Protein AF-A0A919CW34-F1 (afdb_monomer)

Nearest PDB structures (foldseek):
  1th8-assembly1_B  TM=8.461E-01  e=1.831E-05  Geobacillus stearothermophilus
  1til-assembly1_B  TM=8.454E-01  e=3.389E-05  Geobacillus stearothermophilus
  4hyl-assembly1_A  TM=8.547E-01  e=2.285E-04  Haliangium ochraceum DSM 14365
  6m36-assembly1_H  TM=8.626E-01  e=9.417E-04  Bacillus subtilis subsp. subtilis str. 168
  1vc1-assembly1_B  TM=7.731E-01  e=3.977E-04  Thermotoga maritima

Secondary structure (DSSP, 8-state):
---TTHHHHHTTTEEEEEEEEEESTTT-HHHHHHHHHHH-SPSS--EEEEEEEEEEEE-GGGHHHHHHHHHHHHHTT-EEEEE---HHHHHHHHHTT-TTTS-EESSHHHHHHT--GGGGSPPHHHHHHHHHHTT-----------------SSGGG-PPPPPPPP-EEEPPP-SSPPS--EEE--SSSBHHHHHHHHHHHS-GGG----EEEEESTT-B---SEEEETTEEEEEEEESS--SSPEEEEEETTTEEEEEEEPPTT--HHHHHHHHHHTT--GGG-----

Organism: NCBI:txid1306179

Mean predicted aligned error: 16.98 Å

Structure (mmCIF, N/CA/C/O backbone):
data_AF-A0A919CW34-F1
#
_entry.id   AF-A0A919CW34-F1
#
loop_
_atom_site.group_PDB
_atom_site.id
_atom_site.type_symbol
_atom_site.label_atom_id
_atom_site.label_alt_id
_atom_site.label_comp_id
_atom_site.label_asym_id
_atom_site.label_entity_id
_atom_site.label_seq_id
_atom_site.pdbx_PDB_ins_code
_atom_site.Cartn_x
_atom_site.Cartn_y
_atom_site.Cartn_z
_atom_site.occupancy
_atom_site.B_iso_or_equiv
_atom_site.auth_seq_id
_atom_site.auth_comp_id
_atom_site.auth_asym_id
_atom_site.auth_atom_id
_atom_site.pdbx_PDB_model_num
ATOM 1 N N . MET A 1 1 ? 0.422 35.009 23.411 1.00 34.62 1 MET A N 1
ATOM 2 C CA . MET A 1 1 ? 1.245 33.900 22.890 1.00 34.62 1 MET A CA 1
ATOM 3 C C . MET A 1 1 ? 0.772 32.636 23.585 1.00 34.62 1 MET A C 1
ATOM 5 O O . MET A 1 1 ? 1.063 32.513 24.769 1.00 34.62 1 MET A O 1
ATOM 9 N N . PRO A 1 2 ? -0.032 31.773 22.940 1.00 34.00 2 PRO A N 1
ATOM 10 C CA . PRO A 1 2 ? -0.363 30.484 23.526 1.00 34.00 2 PRO A CA 1
ATOM 11 C C . PRO A 1 2 ? 0.894 29.610 23.500 1.00 34.00 2 PRO A C 1
ATOM 13 O O . PRO A 1 2 ? 1.637 29.587 22.518 1.00 34.00 2 PRO A O 1
ATOM 16 N N . THR A 1 3 ? 1.182 28.989 24.634 1.00 33.53 3 THR A N 1
ATOM 17 C CA . THR A 1 3 ? 2.342 28.137 24.881 1.00 33.53 3 THR A CA 1
ATOM 18 C C . THR A 1 3 ? 2.131 26.751 24.269 1.00 33.53 3 THR A C 1
ATOM 20 O O . THR A 1 3 ? 1.007 26.278 24.137 1.00 33.53 3 THR A O 1
ATOM 23 N N . LEU A 1 4 ? 3.232 26.084 23.917 1.00 43.34 4 LEU A N 1
ATOM 24 C CA . LEU A 1 4 ? 3.329 24.781 23.236 1.00 43.34 4 LEU A CA 1
ATOM 25 C C . LEU A 1 4 ? 2.691 23.575 23.985 1.00 43.34 4 LEU A C 1
ATOM 27 O O . LEU A 1 4 ? 2.968 22.433 23.634 1.00 43.34 4 LEU A O 1
ATOM 31 N N . ASN A 1 5 ? 1.874 23.813 25.018 1.00 35.78 5 ASN A N 1
ATOM 32 C CA . ASN A 1 5 ? 1.277 22.802 25.901 1.00 35.78 5 ASN A CA 1
ATOM 33 C C . ASN A 1 5 ? -0.221 22.534 25.640 1.00 35.78 5 ASN A C 1
ATOM 35 O O . ASN A 1 5 ? -0.772 21.623 26.253 1.00 35.78 5 ASN A O 1
ATOM 39 N N . ASP A 1 6 ? -0.878 23.284 24.748 1.00 41.53 6 ASP A N 1
ATOM 40 C CA . ASP A 1 6 ? -2.329 23.157 24.501 1.00 41.53 6 ASP A CA 1
ATOM 41 C C . ASP A 1 6 ? -2.718 21.872 23.743 1.00 41.53 6 ASP A C 1
ATOM 43 O O . ASP A 1 6 ? -3.832 21.368 23.878 1.00 41.53 6 ASP A O 1
ATOM 47 N N . THR A 1 7 ? -1.798 21.282 22.972 1.00 38.12 7 THR A N 1
ATOM 48 C CA . THR A 1 7 ? -2.063 20.039 22.233 1.00 38.12 7 THR A CA 1
ATOM 49 C C . THR A 1 7 ? -2.212 18.835 23.161 1.00 38.12 7 THR A C 1
ATOM 51 O O . THR A 1 7 ? -3.050 17.985 22.894 1.00 38.12 7 THR A O 1
ATOM 54 N N . SER A 1 8 ? -1.464 18.756 24.268 1.00 36.88 8 SER A N 1
ATOM 55 C CA . SER A 1 8 ? -1.513 17.591 25.171 1.00 36.88 8 SER A CA 1
ATOM 56 C C . SER A 1 8 ? -2.840 17.461 25.928 1.00 36.88 8 SER A C 1
ATOM 58 O O . SER A 1 8 ? -3.287 16.341 26.150 1.00 36.88 8 SER A O 1
ATOM 60 N N . ALA A 1 9 ? -3.494 18.577 26.272 1.00 38.44 9 ALA A N 1
ATOM 61 C CA . ALA A 1 9 ? -4.782 18.568 26.975 1.00 38.44 9 ALA A CA 1
ATOM 62 C C . ALA A 1 9 ? -5.959 18.158 26.065 1.00 38.44 9 ALA A C 1
ATOM 64 O O . ALA A 1 9 ? -6.907 17.524 26.521 1.00 38.44 9 ALA A O 1
ATOM 65 N N . LEU A 1 10 ? -5.885 18.457 24.760 1.00 40.78 10 LEU A N 1
ATOM 66 C CA . LEU A 1 10 ? -6.908 18.074 23.774 1.00 40.78 10 LEU A CA 1
ATOM 67 C C . LEU A 1 10 ? -6.991 16.554 23.551 1.00 40.78 10 LEU A C 1
ATOM 69 O O . LEU A 1 10 ? -8.032 16.055 23.130 1.00 40.78 10 LEU A O 1
ATOM 73 N N . PHE A 1 11 ? -5.919 15.812 23.850 1.00 50.03 11 PHE A N 1
ATOM 74 C CA . PHE A 1 11 ? -5.859 14.362 23.656 1.00 50.03 11 PHE A CA 1
ATOM 75 C C . PHE A 1 11 ? -6.164 13.540 24.916 1.00 50.03 11 PHE A C 1
ATOM 77 O O . PHE A 1 11 ? -6.118 12.316 24.838 1.00 50.03 11 PHE A O 1
ATOM 84 N N . GLU A 1 12 ? -6.518 14.137 26.061 1.00 50.62 12 GLU A N 1
ATOM 85 C CA . GLU A 1 12 ? -6.815 13.337 27.266 1.00 50.62 12 GLU A CA 1
ATOM 86 C C . GLU A 1 12 ? -8.012 12.383 27.072 1.00 50.62 12 GLU A C 1
ATOM 88 O O . GLU A 1 12 ? -8.015 11.274 27.605 1.00 50.62 12 GLU A O 1
ATOM 93 N N . GLU A 1 13 ? -8.982 12.751 26.224 1.00 65.62 13 GLU A N 1
ATOM 94 C CA . GLU A 1 13 ? -10.099 11.879 25.819 1.00 65.62 13 GLU A CA 1
ATOM 95 C C . GLU A 1 13 ? -9.829 11.082 24.522 1.00 65.62 13 GLU A C 1
ATOM 97 O O . GLU A 1 13 ? -10.638 10.236 24.125 1.00 65.62 13 GLU A O 1
ATOM 102 N N . CYS A 1 14 ? -8.708 11.337 23.835 1.00 78.19 14 CYS A N 1
ATOM 103 C CA . CYS A 1 14 ? -8.415 10.815 22.501 1.00 78.19 14 CYS A CA 1
ATOM 104 C C . CYS A 1 14 ? -7.144 9.975 22.472 1.00 78.19 14 CYS A C 1
ATOM 106 O O . CYS A 1 14 ? -6.027 10.459 22.633 1.00 78.19 14 CYS A O 1
ATOM 108 N N . ARG A 1 15 ? -7.297 8.695 22.148 1.00 86.56 15 ARG A N 1
ATOM 109 C CA . ARG A 1 15 ? -6.168 7.772 22.049 1.00 86.56 15 ARG A CA 1
ATOM 110 C C . ARG A 1 15 ? -5.552 7.878 20.658 1.00 86.56 15 ARG A C 1
ATOM 112 O O . ARG A 1 15 ? -6.275 7.907 19.665 1.00 86.56 15 ARG A O 1
ATOM 119 N N . ILE A 1 16 ? -4.225 7.909 20.580 1.00 86.62 16 ILE A N 1
ATOM 120 C CA . ILE A 1 16 ? -3.498 7.904 19.306 1.00 86.62 16 ILE A CA 1
ATOM 121 C C . ILE A 1 16 ? -2.721 6.594 19.191 1.00 86.62 16 ILE A C 1
ATOM 123 O O . ILE A 1 16 ? -1.907 6.271 20.053 1.00 86.62 16 ILE A O 1
ATOM 127 N N . VAL A 1 17 ? -2.967 5.845 18.119 1.00 91.75 17 VAL A N 1
ATOM 128 C CA . VAL A 1 17 ? -2.229 4.630 17.764 1.00 91.75 17 VAL A CA 1
ATOM 129 C C . VAL A 1 17 ? -1.361 4.950 16.562 1.00 91.75 17 VAL A C 1
ATOM 131 O O . VAL A 1 17 ? -1.884 5.220 15.488 1.00 91.75 17 VAL A O 1
ATOM 134 N N . ARG A 1 18 ? -0.040 4.927 16.746 1.00 89.25 18 ARG A N 1
ATOM 135 C CA . ARG A 1 18 ? 0.928 5.186 15.676 1.00 89.25 18 ARG A CA 1
ATOM 136 C C . ARG A 1 18 ? 1.581 3.898 15.216 1.00 89.25 18 ARG A C 1
ATOM 138 O O . ARG A 1 18 ? 1.885 3.025 16.030 1.00 89.25 18 ARG A O 1
ATOM 145 N N . THR A 1 19 ? 1.837 3.798 13.923 1.00 87.94 19 THR A N 1
ATOM 146 C CA . THR A 1 19 ? 2.604 2.696 13.349 1.00 87.94 19 THR A CA 1
ATOM 147 C C . THR A 1 19 ? 3.412 3.190 12.155 1.00 87.94 19 THR A C 1
ATOM 149 O O . THR A 1 19 ? 3.183 4.287 11.654 1.00 87.94 19 THR A O 1
ATOM 152 N N . TYR A 1 20 ? 4.402 2.409 11.749 1.00 82.62 20 TYR A N 1
ATOM 153 C CA . TYR A 1 20 ? 5.357 2.789 10.717 1.00 82.62 20 TYR A CA 1
ATOM 154 C C . TYR A 1 20 ? 5.788 1.558 9.923 1.00 82.62 20 TYR A C 1
ATOM 156 O O . TYR A 1 20 ? 5.648 0.423 10.386 1.00 82.62 20 TYR A O 1
ATOM 164 N N . GLY A 1 21 ? 6.354 1.786 8.740 1.00 78.19 21 GLY A N 1
ATOM 165 C CA . GLY A 1 21 ? 6.849 0.720 7.875 1.00 78.19 21 GLY A CA 1
ATOM 166 C C . GLY A 1 21 ? 5.731 0.022 7.103 1.00 78.19 21 GLY A C 1
ATOM 167 O O . GLY A 1 21 ? 4.807 0.668 6.617 1.00 78.19 21 GLY A O 1
ATOM 168 N N . GLU A 1 22 ? 5.833 -1.293 6.936 1.00 82.69 22 GLU A N 1
ATOM 169 C CA . GLU A 1 22 ? 4.863 -2.073 6.161 1.00 82.69 22 GLU A CA 1
ATOM 170 C C . GLU A 1 22 ? 3.827 -2.721 7.073 1.00 82.69 22 GLU A C 1
ATOM 172 O O . GLU A 1 22 ? 4.176 -3.251 8.128 1.00 82.69 22 GLU A O 1
ATOM 177 N N . LEU A 1 23 ? 2.569 -2.758 6.634 1.00 85.88 23 LEU A N 1
ATOM 178 C CA . LEU A 1 23 ? 1.485 -3.475 7.296 1.00 85.88 23 LEU A CA 1
ATOM 179 C C . LEU A 1 23 ? 0.941 -4.585 6.389 1.00 85.88 23 LEU A C 1
ATOM 181 O O . LEU A 1 23 ? 0.155 -4.340 5.474 1.00 85.88 23 LEU A O 1
ATOM 185 N N . ASP A 1 24 ? 1.357 -5.816 6.663 1.00 83.81 24 ASP A N 1
ATOM 186 C CA . ASP A 1 24 ? 0.882 -7.027 5.998 1.00 83.81 24 ASP A CA 1
ATOM 187 C C . ASP A 1 24 ? 0.559 -8.133 7.014 1.00 83.81 24 ASP A C 1
ATOM 189 O O . ASP A 1 24 ? 0.608 -7.927 8.229 1.00 83.81 24 ASP A O 1
ATOM 193 N N . THR A 1 25 ? 0.226 -9.332 6.537 1.00 81.88 25 THR A N 1
ATOM 194 C CA . THR A 1 25 ? -0.111 -10.475 7.404 1.00 81.88 25 THR A CA 1
ATOM 195 C C . THR A 1 25 ? 0.981 -10.816 8.434 1.00 81.88 25 THR A C 1
ATOM 197 O O . THR A 1 25 ? 0.670 -11.357 9.493 1.00 81.88 25 THR A O 1
ATOM 200 N N . GLN A 1 26 ? 2.252 -10.510 8.160 1.00 80.44 26 GLN A N 1
ATOM 201 C CA . GLN A 1 26 ? 3.381 -10.783 9.054 1.00 80.44 26 GLN A CA 1
ATOM 202 C C . GLN A 1 26 ? 3.696 -9.606 9.985 1.00 80.44 26 GLN A C 1
ATOM 204 O O . GLN A 1 26 ? 4.170 -9.826 11.100 1.00 80.44 26 GLN A O 1
ATOM 209 N N . SER A 1 27 ? 3.440 -8.369 9.553 1.00 86.50 27 SER A N 1
ATOM 210 C CA . SER A 1 27 ? 3.838 -7.158 10.282 1.00 86.50 27 SER A CA 1
ATOM 211 C C . SER A 1 27 ? 2.691 -6.389 10.941 1.00 86.50 27 SER A C 1
ATOM 213 O O . SER A 1 27 ? 2.957 -5.503 11.747 1.00 86.50 27 SER A O 1
ATOM 215 N N . ALA A 1 28 ? 1.424 -6.726 10.681 1.00 91.62 28 ALA A N 1
ATOM 216 C CA . ALA A 1 28 ? 0.276 -6.004 11.242 1.00 91.62 28 ALA A CA 1
ATOM 217 C C . ALA A 1 28 ? 0.041 -6.262 12.745 1.00 91.62 28 ALA A C 1
ATOM 219 O O . ALA A 1 28 ? -0.659 -5.487 13.399 1.00 91.62 28 ALA A O 1
ATOM 220 N N . ALA A 1 29 ? 0.619 -7.322 13.324 1.00 91.50 29 ALA A N 1
ATOM 221 C CA . ALA A 1 29 ? 0.346 -7.739 14.705 1.00 91.50 29 ALA A CA 1
ATOM 222 C C . ALA A 1 29 ? 0.533 -6.631 15.772 1.00 91.50 29 ALA A C 1
ATOM 224 O O . ALA A 1 29 ? -0.321 -6.520 16.656 1.00 91.50 29 ALA A O 1
ATOM 225 N N . PRO A 1 30 ? 1.576 -5.775 15.724 1.00 91.06 30 PRO A N 1
ATOM 226 C CA . PRO A 1 30 ? 1.718 -4.657 16.654 1.00 91.06 30 PRO A CA 1
ATOM 227 C C . PRO A 1 30 ? 0.586 -3.630 16.545 1.00 91.06 30 PRO A C 1
ATOM 229 O O . PRO A 1 30 ? 0.084 -3.190 17.576 1.00 91.06 30 PRO A O 1
ATOM 232 N N . LEU A 1 31 ? 0.142 -3.291 15.327 1.00 93.38 31 LEU A N 1
ATOM 233 C CA . LEU A 1 31 ? -0.996 -2.392 15.117 1.00 93.38 31 LEU A CA 1
ATOM 234 C C . LEU A 1 31 ? -2.285 -3.009 15.672 1.00 93.38 31 LEU A C 1
ATOM 236 O O . LEU A 1 31 ? -3.020 -2.346 16.399 1.00 93.38 31 LEU A O 1
ATOM 240 N N . VAL A 1 32 ? -2.545 -4.287 15.380 1.00 93.94 32 VAL A N 1
ATOM 241 C CA . VAL A 1 32 ? -3.731 -5.008 15.880 1.00 93.94 32 VAL A CA 1
ATOM 242 C C . VAL A 1 32 ? -3.765 -5.020 17.409 1.00 93.94 32 VAL A C 1
ATOM 244 O O . VAL A 1 32 ? -4.808 -4.749 18.014 1.00 93.94 32 VAL A O 1
ATOM 247 N N . ARG A 1 33 ? -2.621 -5.284 18.050 1.00 93.56 33 ARG A N 1
ATOM 248 C CA . ARG A 1 33 ? -2.495 -5.242 19.509 1.00 93.56 33 ARG A CA 1
ATOM 249 C C . ARG A 1 33 ? -2.742 -3.832 20.048 1.00 93.56 33 ARG A C 1
ATOM 251 O O . ARG A 1 33 ? -3.578 -3.680 20.932 1.00 93.56 33 ARG A O 1
ATOM 258 N N . ALA A 1 34 ? -2.107 -2.813 19.471 1.00 92.38 34 ALA A N 1
ATOM 259 C CA . ALA A 1 34 ? -2.285 -1.424 19.891 1.00 92.38 34 ALA A CA 1
ATOM 260 C C . ALA A 1 34 ? -3.742 -0.950 19.742 1.00 92.38 34 ALA A C 1
ATOM 262 O O . ALA A 1 34 ? -4.268 -0.291 20.633 1.00 92.38 34 ALA A O 1
ATOM 263 N N . LEU A 1 35 ? -4.437 -1.335 18.664 1.00 95.00 35 LEU A N 1
ATOM 264 C CA . LEU A 1 35 ? -5.869 -1.068 18.486 1.00 95.00 35 LEU A CA 1
ATOM 265 C C . LEU A 1 35 ? -6.727 -1.814 19.515 1.00 95.00 35 LEU A C 1
ATOM 267 O O . LEU A 1 35 ? -7.727 -1.288 19.992 1.00 95.00 35 LEU A O 1
ATOM 271 N N . THR A 1 36 ? -6.353 -3.035 19.885 1.00 94.88 36 THR A N 1
ATOM 272 C CA . THR A 1 36 ? -7.062 -3.810 20.914 1.00 94.88 36 THR A CA 1
ATOM 273 C C . THR A 1 36 ? -6.898 -3.179 22.294 1.00 94.88 36 THR A C 1
ATOM 275 O O . THR A 1 36 ? -7.887 -2.931 22.983 1.00 94.88 36 THR A O 1
ATOM 278 N N . GLU A 1 37 ? -5.676 -2.798 22.656 1.00 91.25 37 GLU A N 1
ATOM 279 C CA . GLU A 1 37 ? -5.386 -2.031 23.870 1.00 91.25 37 GLU A CA 1
ATOM 280 C C . GLU A 1 37 ? -6.113 -0.676 23.855 1.00 91.25 37 GLU A C 1
ATOM 282 O O . GLU A 1 37 ? -6.667 -0.262 24.878 1.00 91.25 37 GLU A O 1
ATOM 287 N N . ALA A 1 38 ? -6.183 -0.016 22.689 1.00 90.06 38 ALA A N 1
ATOM 288 C CA . ALA A 1 38 ? -6.925 1.226 22.461 1.00 90.06 38 ALA A CA 1
ATOM 289 C C . ALA A 1 38 ? -8.434 1.090 22.734 1.00 90.06 38 ALA A C 1
ATOM 291 O O . ALA A 1 38 ? -9.087 2.025 23.206 1.00 90.06 38 ALA A O 1
ATOM 292 N N . ARG A 1 39 ? -8.995 -0.096 22.497 1.00 91.06 39 ARG A N 1
ATOM 293 C CA . ARG A 1 39 ? -10.416 -0.389 22.718 1.00 91.06 39 ARG A CA 1
ATOM 294 C C . ARG A 1 39 ? -10.712 -0.837 24.145 1.00 91.06 39 ARG A C 1
ATOM 296 O O . ARG A 1 39 ? -11.815 -0.568 24.614 1.00 91.06 39 ARG A O 1
ATOM 303 N N . ALA A 1 40 ? -9.745 -1.422 24.848 1.00 89.12 40 ALA A N 1
ATOM 304 C CA . ALA A 1 40 ? -9.898 -1.934 26.213 1.00 89.12 40 ALA A CA 1
ATOM 305 C C . ALA A 1 40 ? -10.017 -0.852 27.315 1.00 89.12 40 ALA A C 1
ATOM 307 O O . ALA A 1 40 ? -10.087 -1.192 28.492 1.00 89.12 40 ALA A O 1
ATOM 308 N N . ALA A 1 41 ? -10.031 0.441 26.960 1.00 72.25 41 ALA A N 1
ATOM 309 C CA . ALA A 1 41 ? -10.251 1.527 27.922 1.00 72.25 41 ALA A CA 1
ATOM 310 C C . ALA A 1 41 ? -11.603 1.395 28.658 1.00 72.25 41 ALA A C 1
ATOM 312 O O . ALA A 1 41 ? -12.533 0.796 28.103 1.00 72.25 41 ALA A O 1
ATOM 313 N N . PRO A 1 42 ? -11.727 1.995 29.863 1.00 73.81 42 PRO A N 1
ATOM 314 C CA . PRO A 1 42 ? -12.960 2.009 30.646 1.00 73.81 42 PRO A CA 1
ATOM 315 C C . PRO A 1 42 ? -14.198 2.418 29.828 1.00 73.81 42 PRO A C 1
ATOM 317 O O . PRO A 1 42 ? -14.080 3.143 28.834 1.00 73.81 42 PRO A O 1
ATOM 320 N N . PRO A 1 43 ? -15.401 1.978 30.236 1.00 69.00 43 PRO A N 1
ATOM 321 C CA . PRO A 1 43 ? -16.643 2.368 29.577 1.00 69.00 43 PRO A CA 1
ATOM 322 C C . PRO A 1 43 ? -16.796 3.897 29.552 1.00 69.00 43 PRO A C 1
ATOM 324 O O . PRO A 1 43 ? -16.646 4.568 30.568 1.00 69.00 43 PRO A O 1
ATOM 327 N N . GLY A 1 44 ? -17.085 4.445 28.372 1.00 80.31 44 GLY A N 1
ATOM 328 C CA . GLY A 1 44 ? -17.111 5.885 28.117 1.00 80.31 44 GLY A CA 1
ATOM 329 C C . GLY A 1 44 ? -17.067 6.180 26.620 1.00 80.31 44 GLY A C 1
ATOM 330 O O . GLY A 1 44 ? -17.134 5.253 25.811 1.00 80.31 44 GLY A O 1
ATOM 331 N N . ARG A 1 45 ? -16.959 7.460 26.241 1.00 86.94 45 ARG A N 1
ATOM 332 C CA . ARG A 1 45 ? -16.702 7.828 24.840 1.00 86.94 45 ARG A CA 1
ATOM 333 C C . ARG A 1 45 ? -15.314 7.348 24.427 1.00 86.94 45 ARG A C 1
ATOM 335 O O . ARG A 1 45 ? -14.389 7.394 25.227 1.00 86.94 45 ARG A O 1
ATOM 342 N N . LEU A 1 46 ? -15.178 6.889 23.184 1.00 85.75 46 LEU A N 1
ATOM 343 C CA . LEU A 1 46 ? -13.888 6.481 22.631 1.00 85.75 46 LEU A CA 1
ATOM 344 C C . LEU A 1 46 ? -13.581 7.265 21.357 1.00 85.75 46 LEU A C 1
ATOM 346 O O . LEU A 1 46 ? -14.208 7.042 20.321 1.00 85.75 46 LEU A O 1
ATOM 350 N N . PHE A 1 47 ? -12.585 8.139 21.436 1.00 89.81 47 PHE A N 1
ATOM 351 C CA . PHE A 1 47 ? -12.012 8.822 20.284 1.00 89.81 47 PHE A CA 1
ATOM 352 C C . PHE A 1 47 ? -10.647 8.216 19.968 1.00 89.81 47 PHE A C 1
ATOM 354 O O . PHE A 1 47 ? -9.810 8.056 20.860 1.00 89.81 47 PHE A O 1
ATOM 361 N N . LEU A 1 48 ? -10.445 7.829 18.711 1.00 93.31 48 LEU A N 1
ATOM 362 C CA . LEU A 1 48 ? -9.243 7.139 18.263 1.00 93.31 48 LEU A CA 1
ATOM 363 C C . LEU A 1 48 ? -8.688 7.788 16.996 1.00 93.31 48 LEU A C 1
ATOM 365 O O . LEU A 1 48 ? -9.366 7.854 15.969 1.00 93.31 48 LEU A O 1
ATOM 369 N N . ILE A 1 49 ? -7.428 8.200 17.048 1.00 92.19 49 ILE A N 1
ATOM 370 C CA . ILE A 1 49 ? -6.653 8.577 15.867 1.00 92.19 49 ILE A CA 1
ATOM 371 C C . ILE A 1 49 ? -5.692 7.433 15.564 1.00 92.19 49 ILE A C 1
ATOM 373 O O . ILE A 1 49 ? -4.902 7.035 16.418 1.00 92.19 49 ILE A O 1
ATOM 377 N N . VAL A 1 50 ? -5.762 6.898 14.350 1.00 95.75 50 VAL A N 1
ATOM 378 C CA . VAL A 1 50 ? -4.796 5.920 13.849 1.00 95.75 50 VAL A CA 1
ATOM 379 C C . VAL A 1 50 ? -3.859 6.646 12.898 1.00 95.75 50 VAL A C 1
ATOM 381 O O . VAL A 1 50 ? -4.275 7.093 11.833 1.00 95.75 50 VAL A O 1
ATOM 384 N N . ASP A 1 51 ? -2.610 6.802 13.308 1.00 90.00 51 ASP A N 1
ATOM 385 C CA . ASP A 1 51 ? -1.591 7.502 12.545 1.00 90.00 51 ASP A CA 1
ATOM 386 C C . ASP A 1 51 ? -0.783 6.510 11.710 1.00 90.00 51 ASP A C 1
ATOM 388 O O . ASP A 1 51 ? -0.007 5.708 12.245 1.00 90.00 51 ASP A O 1
ATOM 392 N N . LEU A 1 52 ? -1.035 6.543 10.403 1.00 92.56 52 LEU A N 1
ATOM 393 C CA . LEU A 1 52 ? -0.373 5.738 9.386 1.00 92.56 52 LEU A CA 1
ATOM 394 C C . LEU A 1 52 ? 0.500 6.618 8.469 1.00 92.56 52 LEU A C 1
ATOM 396 O O . LEU A 1 52 ? 0.832 6.176 7.373 1.00 92.56 52 LEU A O 1
ATOM 400 N N . SER A 1 53 ? 0.859 7.850 8.861 1.00 83.44 53 SER A N 1
ATOM 401 C CA . SER A 1 53 ? 1.660 8.746 8.004 1.00 83.44 53 SER A CA 1
ATOM 402 C C . SER A 1 53 ? 3.036 8.166 7.659 1.00 83.44 53 SER A C 1
ATOM 404 O O . SER A 1 53 ? 3.543 8.365 6.565 1.00 83.44 53 SER A O 1
ATOM 406 N N . GLU A 1 54 ? 3.618 7.390 8.575 1.00 76.69 54 GLU A N 1
ATOM 407 C CA . GLU A 1 54 ? 4.913 6.718 8.395 1.00 76.69 54 GLU A CA 1
ATOM 408 C C . GLU A 1 54 ? 4.770 5.288 7.837 1.00 76.69 54 GLU A C 1
ATOM 410 O O . GLU A 1 54 ? 5.729 4.508 7.814 1.00 76.69 54 GLU A O 1
ATOM 415 N N . VAL A 1 55 ? 3.560 4.898 7.424 1.00 84.19 55 VAL A N 1
ATOM 416 C CA . VAL A 1 55 ? 3.287 3.588 6.830 1.00 84.19 55 VAL A CA 1
ATOM 417 C C . VAL A 1 55 ? 3.474 3.661 5.328 1.00 84.19 55 VAL A C 1
ATOM 419 O O . VAL A 1 55 ? 2.780 4.373 4.605 1.00 84.19 55 VAL A O 1
ATOM 422 N N . THR A 1 56 ? 4.397 2.848 4.840 1.00 75.38 56 THR A N 1
ATOM 423 C CA . THR A 1 56 ? 4.815 2.862 3.442 1.00 75.38 56 THR A CA 1
ATOM 424 C C . THR A 1 56 ? 4.030 1.858 2.589 1.00 75.38 56 THR A C 1
ATOM 426 O O . THR A 1 56 ? 3.955 2.007 1.369 1.00 75.38 56 THR A O 1
ATOM 429 N N . PHE A 1 57 ? 3.379 0.873 3.220 1.00 80.19 57 PHE A N 1
ATOM 430 C CA . PHE A 1 57 ? 2.525 -0.126 2.570 1.00 80.19 57 PHE A CA 1
ATOM 431 C C . PHE A 1 57 ? 1.447 -0.661 3.525 1.00 80.19 57 PHE A C 1
ATOM 433 O O . PHE A 1 57 ? 1.702 -0.846 4.714 1.00 80.19 57 PHE A O 1
ATOM 440 N N . SER A 1 58 ? 0.252 -0.964 3.012 1.00 84.00 58 SER A N 1
ATOM 441 C CA . SER A 1 58 ? -0.813 -1.656 3.754 1.00 84.00 58 SER A CA 1
ATOM 442 C C . SER A 1 58 ? -1.621 -2.571 2.836 1.00 84.00 58 SER A C 1
ATOM 444 O O . SER A 1 58 ? -2.049 -2.138 1.766 1.00 84.00 58 SER A O 1
ATOM 446 N N . ASP A 1 59 ? -1.859 -3.816 3.256 1.00 81.81 59 ASP A N 1
ATOM 447 C CA . ASP A 1 59 ? -2.782 -4.744 2.586 1.00 81.81 59 ASP A CA 1
ATOM 448 C C . ASP A 1 59 ? -4.088 -4.956 3.376 1.00 81.81 59 ASP A C 1
ATOM 450 O O . ASP A 1 59 ? -4.353 -4.305 4.386 1.00 81.81 59 ASP A O 1
ATOM 454 N N . SER A 1 60 ? -4.943 -5.873 2.919 1.00 86.06 60 SER A N 1
ATOM 455 C CA . SER A 1 60 ? -6.233 -6.150 3.560 1.00 86.06 60 SER A CA 1
ATOM 456 C C . SER A 1 60 ? -6.139 -6.681 4.998 1.00 86.06 60 SER A C 1
ATOM 458 O O . SER A 1 60 ? -7.150 -6.682 5.701 1.00 86.06 60 SER A O 1
ATOM 460 N N . SER A 1 61 ? -4.961 -7.110 5.463 1.00 88.00 61 SER A N 1
ATOM 461 C CA . SER A 1 61 ? -4.757 -7.682 6.802 1.00 88.00 61 SER A CA 1
ATOM 462 C C . SER A 1 61 ? -5.074 -6.688 7.924 1.00 88.00 61 SER A C 1
ATOM 464 O O . SER A 1 61 ? -5.451 -7.104 9.017 1.00 88.00 61 SER A O 1
ATOM 466 N N . VAL A 1 62 ? -4.983 -5.375 7.672 1.00 90.38 62 VAL A N 1
ATOM 467 C CA . VAL A 1 62 ? -5.290 -4.341 8.682 1.00 90.38 62 VAL A CA 1
ATOM 468 C C . VAL A 1 62 ? -6.785 -4.040 8.815 1.00 90.38 62 VAL A C 1
ATOM 470 O O . VAL A 1 62 ? -7.222 -3.457 9.809 1.00 90.38 62 VAL A O 1
ATOM 473 N N . LEU A 1 63 ? -7.595 -4.430 7.826 1.00 93.31 63 LEU A N 1
ATOM 474 C CA . LEU A 1 63 ? -8.974 -3.955 7.700 1.00 93.31 63 LEU A CA 1
ATOM 475 C C . LEU A 1 63 ? -9.901 -4.496 8.785 1.00 93.31 63 LEU A C 1
ATOM 477 O O . LEU A 1 63 ? -10.777 -3.758 9.231 1.00 93.31 63 LEU A O 1
ATOM 481 N N . SER A 1 64 ? -9.709 -5.741 9.235 1.00 92.50 64 SER A N 1
ATOM 482 C CA . SER A 1 64 ? -10.537 -6.310 10.310 1.00 92.50 64 SER A CA 1
ATOM 483 C C . SER A 1 64 ? -10.387 -5.496 11.592 1.00 92.50 64 SER A C 1
ATOM 485 O O . SER A 1 64 ? -11.376 -5.010 12.135 1.00 92.50 64 SER A O 1
ATOM 487 N N . ALA A 1 65 ? -9.145 -5.245 12.016 1.00 94.44 65 ALA A N 1
ATOM 488 C CA . ALA A 1 65 ? -8.864 -4.507 13.243 1.00 94.44 65 ALA A CA 1
ATOM 489 C C . ALA A 1 65 ? -9.340 -3.045 13.175 1.00 94.44 65 ALA A C 1
ATOM 491 O O . ALA A 1 65 ? -9.897 -2.529 14.145 1.00 94.44 65 ALA A O 1
ATOM 492 N N . LEU A 1 66 ? -9.182 -2.382 12.024 1.00 96.44 66 LEU A N 1
ATOM 493 C CA . LEU A 1 66 ? -9.710 -1.028 11.815 1.00 96.44 66 LEU A CA 1
ATOM 494 C C . LEU A 1 66 ? -11.244 -1.003 11.838 1.00 96.44 66 LEU A C 1
ATOM 496 O O . LEU A 1 66 ? -11.850 -0.104 12.428 1.00 96.44 66 LEU A O 1
ATOM 500 N N . CYS A 1 67 ? -11.891 -1.995 11.225 1.00 95.75 67 CYS A N 1
ATOM 501 C CA . CYS A 1 67 ? -13.343 -2.117 11.241 1.00 95.75 67 CYS A CA 1
ATOM 502 C C . CYS A 1 67 ? -13.878 -2.387 12.653 1.00 95.75 67 CYS A C 1
ATOM 504 O O . CYS A 1 67 ? -14.839 -1.733 13.057 1.00 95.75 67 CYS A O 1
ATOM 506 N N . GLU A 1 68 ? -13.247 -3.275 13.418 1.00 94.94 68 GLU A N 1
ATOM 507 C CA . GLU A 1 68 ? -13.573 -3.516 14.827 1.00 94.94 68 GLU A CA 1
ATOM 508 C C . GLU A 1 68 ? -13.429 -2.244 15.667 1.00 94.94 68 GLU A C 1
ATOM 510 O O . GLU A 1 68 ? -14.359 -1.867 16.380 1.00 94.94 68 GLU A O 1
ATOM 515 N N . ALA A 1 69 ? -12.310 -1.525 15.524 1.00 95.25 69 ALA A N 1
ATOM 516 C CA . ALA A 1 69 ? -12.096 -0.255 16.211 1.00 95.25 69 ALA A CA 1
ATOM 517 C C . ALA A 1 69 ? -13.185 0.769 15.882 1.00 95.25 69 ALA A C 1
ATOM 519 O O . ALA A 1 69 ? -13.707 1.428 16.781 1.00 95.25 69 ALA A O 1
ATOM 520 N N . TRP A 1 70 ? -13.588 0.868 14.616 1.00 95.44 70 TRP A N 1
ATOM 521 C CA . TRP A 1 70 ? -14.690 1.739 14.221 1.00 95.44 70 TRP A CA 1
ATOM 522 C C . TRP A 1 70 ? -16.023 1.335 14.850 1.00 95.44 70 TRP A C 1
ATOM 524 O O . TRP A 1 70 ? -16.747 2.208 15.329 1.00 95.44 70 TRP A O 1
ATOM 534 N N . SER A 1 71 ? -16.345 0.038 14.868 1.00 93.06 71 SER A N 1
ATOM 535 C CA . SER A 1 71 ? -17.593 -0.465 15.452 1.00 93.06 71 SER A CA 1
ATOM 536 C C . SER A 1 71 ? -17.652 -0.163 16.950 1.00 93.06 71 SER A C 1
ATOM 538 O O . SER A 1 71 ? -18.653 0.370 17.430 1.00 93.06 71 SER A O 1
ATOM 540 N N . ASP A 1 72 ? -16.549 -0.386 17.663 1.00 91.81 72 ASP A N 1
ATOM 541 C CA . ASP A 1 72 ? -16.433 -0.103 19.094 1.00 91.81 72 ASP A CA 1
ATOM 542 C C . ASP A 1 72 ? -16.507 1.393 19.412 1.00 91.81 72 ASP A C 1
ATOM 544 O O . ASP A 1 72 ? -17.145 1.789 20.391 1.00 91.81 72 ASP A O 1
ATOM 548 N N . CYS A 1 73 ? -15.870 2.242 18.597 1.00 91.88 73 CYS A N 1
ATOM 549 C CA . CYS A 1 73 ? -15.967 3.695 18.745 1.00 91.88 73 CYS A CA 1
ATOM 550 C C . CYS A 1 73 ? -17.413 4.160 18.538 1.00 91.88 73 CYS A C 1
ATOM 552 O O . CYS A 1 73 ? -17.935 4.934 19.340 1.00 91.88 73 CYS A O 1
ATOM 554 N N . ARG A 1 74 ? -18.098 3.650 17.505 1.00 92.00 74 ARG A N 1
ATOM 555 C CA . ARG A 1 74 ? -19.499 3.991 17.217 1.00 92.00 74 ARG A CA 1
ATOM 556 C C . ARG A 1 74 ? -20.446 3.551 18.328 1.00 92.00 74 ARG A C 1
ATOM 558 O O . ARG A 1 74 ? -21.276 4.358 18.748 1.00 92.00 74 ARG A O 1
ATOM 565 N N . ALA A 1 75 ? -20.287 2.334 18.848 1.00 90.38 75 ALA A N 1
ATOM 566 C CA . ALA A 1 75 ? -21.058 1.838 19.990 1.00 90.38 75 ALA A CA 1
ATOM 567 C C . ALA A 1 75 ? -20.887 2.732 21.233 1.00 90.38 75 ALA A C 1
ATOM 569 O O . ALA A 1 75 ? -21.824 2.932 22.004 1.00 90.38 75 ALA A O 1
ATOM 570 N N . ARG A 1 76 ? -19.707 3.343 21.378 1.00 88.31 76 ARG A N 1
ATOM 571 C CA . ARG A 1 76 ? -19.350 4.262 22.462 1.00 88.31 76 ARG A CA 1
ATOM 572 C C . ARG A 1 76 ? -19.596 5.742 22.158 1.00 88.31 76 ARG A C 1
ATOM 574 O O . ARG A 1 76 ? -19.086 6.599 22.868 1.00 88.31 76 ARG A O 1
ATOM 581 N N . ARG A 1 77 ? -20.393 6.084 21.137 1.00 89.75 77 ARG A N 1
ATOM 582 C CA . ARG A 1 77 ? -20.663 7.485 20.732 1.00 89.75 77 ARG A CA 1
ATOM 583 C C . ARG A 1 77 ? -19.392 8.301 20.444 1.00 89.75 77 ARG A C 1
ATOM 585 O O . ARG A 1 77 ? -19.368 9.512 20.655 1.00 89.75 77 ARG A O 1
ATOM 592 N N . GLY A 1 78 ? -18.346 7.634 19.980 1.00 91.25 78 GLY A N 1
ATOM 593 C CA . GLY A 1 78 ? -17.099 8.241 19.555 1.00 91.25 78 GLY A CA 1
ATOM 594 C C . GLY A 1 78 ? -16.803 7.971 18.083 1.00 91.25 78 GLY A C 1
ATOM 595 O O . GLY A 1 78 ? -17.698 7.654 17.291 1.00 91.25 78 GLY A O 1
ATOM 596 N N . TRP A 1 79 ? -15.541 8.126 17.702 1.00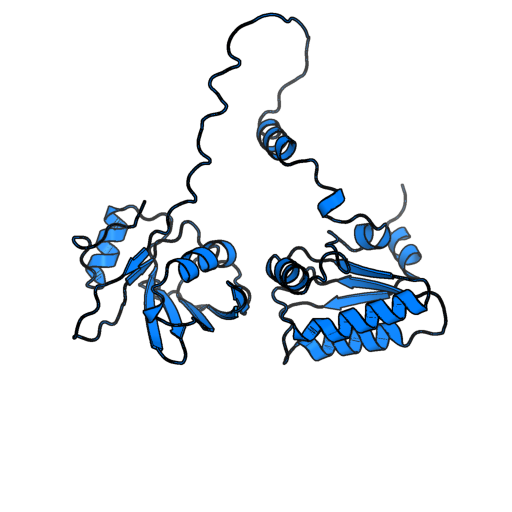 92.56 79 TRP A N 1
ATOM 597 C CA . TRP A 1 79 ? -15.098 8.004 16.317 1.00 92.56 79 TRP A CA 1
ATOM 598 C C . TRP A 1 79 ? -13.689 7.431 16.233 1.00 92.56 79 TRP A C 1
ATOM 600 O O . TRP A 1 79 ? -12.891 7.553 17.156 1.00 92.56 79 TRP A O 1
ATOM 610 N N . VAL A 1 80 ? -13.394 6.842 15.077 1.00 95.31 80 VAL A N 1
ATOM 611 C CA . VAL A 1 80 ? -12.031 6.541 14.648 1.00 95.31 80 VAL A CA 1
ATOM 612 C C . VAL A 1 80 ? -11.742 7.328 13.378 1.00 95.31 80 VAL A C 1
ATOM 614 O O . VAL A 1 80 ? -12.601 7.420 12.496 1.00 95.31 80 VAL A O 1
ATOM 617 N N . ARG A 1 81 ? -10.555 7.919 13.298 1.00 95.19 81 ARG A N 1
ATOM 618 C CA . ARG A 1 81 ? -10.083 8.699 12.151 1.00 95.19 81 ARG A CA 1
ATOM 619 C C . ARG A 1 81 ? -8.644 8.311 11.843 1.00 95.19 81 ARG A C 1
ATOM 621 O O . ARG A 1 81 ? -7.884 8.017 12.762 1.00 95.19 81 ARG A O 1
ATOM 628 N N . ILE A 1 82 ? -8.296 8.258 10.559 1.00 96.25 82 ILE A N 1
ATOM 629 C CA . ILE A 1 82 ? -7.013 7.710 10.108 1.00 96.25 82 ILE A CA 1
ATOM 630 C C . ILE A 1 82 ? -6.210 8.794 9.393 1.00 96.25 82 ILE A C 1
ATOM 632 O O . ILE A 1 82 ? -6.687 9.389 8.429 1.00 96.25 82 ILE A O 1
ATOM 636 N N . VAL A 1 83 ? -4.993 9.038 9.866 1.00 92.38 83 VAL A N 1
ATOM 637 C CA . VAL A 1 83 ? -4.026 9.927 9.216 1.00 92.38 83 VAL A CA 1
ATOM 638 C C . VAL A 1 83 ? -3.222 9.099 8.222 1.00 92.38 83 VAL A C 1
ATOM 640 O O . VAL A 1 83 ? -2.607 8.110 8.614 1.00 92.38 83 VAL A O 1
ATOM 643 N N . TYR A 1 84 ? -3.268 9.466 6.944 1.00 88.50 84 TYR A N 1
ATOM 644 C CA . TYR A 1 84 ? -2.479 8.845 5.879 1.00 88.50 84 TYR A CA 1
ATOM 645 C C . TYR A 1 84 ? -2.437 9.755 4.648 1.00 88.50 84 TYR A C 1
ATOM 647 O O . TYR A 1 84 ? -3.408 10.447 4.342 1.00 88.50 84 TYR A O 1
ATOM 655 N N . ASP A 1 85 ? -1.331 9.704 3.915 1.00 80.75 85 ASP A N 1
ATOM 656 C CA . ASP A 1 85 ? -1.132 10.341 2.606 1.00 80.75 85 ASP A CA 1
ATOM 657 C C . ASP A 1 85 ? -0.641 9.344 1.534 1.00 80.75 85 ASP A C 1
ATOM 659 O O . ASP A 1 85 ? -0.615 9.656 0.341 1.00 80.75 85 ASP A O 1
ATOM 663 N N . SER A 1 86 ? -0.304 8.116 1.947 1.00 74.31 86 SER A N 1
ATOM 664 C CA . SER A 1 86 ? 0.137 7.041 1.065 1.00 74.31 86 SER A CA 1
ATOM 665 C C . SER A 1 86 ? -0.946 6.650 0.059 1.00 74.31 86 SER A C 1
ATOM 667 O O . SER A 1 86 ? -2.047 6.220 0.418 1.00 74.31 86 SER A O 1
ATOM 669 N N . HIS A 1 87 ? -0.591 6.714 -1.227 1.00 71.75 87 HIS A N 1
ATOM 670 C CA . HIS A 1 87 ? -1.463 6.307 -2.331 1.00 71.75 87 HIS A CA 1
ATOM 671 C C . HIS A 1 87 ? -1.921 4.844 -2.209 1.00 71.75 87 HIS A C 1
ATOM 673 O O . HIS A 1 87 ? -3.063 4.518 -2.526 1.00 71.75 87 HIS A O 1
ATOM 679 N N . THR A 1 88 ? -1.054 3.965 -1.696 1.00 70.19 88 THR A N 1
ATOM 680 C CA . THR A 1 88 ? -1.370 2.548 -1.466 1.00 70.19 88 THR A CA 1
ATOM 681 C C . THR A 1 88 ? -2.510 2.384 -0.456 1.00 70.19 88 THR A C 1
ATOM 683 O O . THR A 1 88 ? -3.412 1.573 -0.666 1.00 70.19 88 THR A O 1
ATOM 686 N N . THR A 1 89 ? -2.499 3.177 0.617 1.00 82.75 89 THR A N 1
ATOM 687 C CA . THR A 1 89 ? -3.532 3.162 1.662 1.00 82.75 89 THR A CA 1
ATOM 688 C C . THR A 1 89 ? -4.858 3.737 1.151 1.00 82.75 89 THR A C 1
ATOM 690 O O . THR A 1 89 ? -5.914 3.164 1.424 1.00 82.75 89 THR A O 1
ATOM 693 N N . ASP A 1 90 ? -4.821 4.804 0.340 1.00 83.19 90 ASP A N 1
ATOM 694 C CA . ASP A 1 90 ? -6.023 5.341 -0.324 1.00 83.19 90 ASP A CA 1
ATOM 695 C C . ASP A 1 90 ? -6.678 4.293 -1.237 1.00 83.19 90 ASP A C 1
ATOM 697 O O . ASP A 1 90 ? -7.879 4.027 -1.130 1.00 83.19 90 ASP A O 1
ATOM 701 N N . LEU A 1 91 ? -5.878 3.620 -2.075 1.00 78.12 91 LEU A N 1
ATOM 702 C CA . LEU A 1 91 ? -6.359 2.554 -2.955 1.00 78.12 91 LEU A CA 1
ATOM 703 C C . LEU A 1 91 ? -6.964 1.389 -2.169 1.00 78.12 91 LEU A C 1
ATOM 705 O O . LEU A 1 91 ? -8.029 0.896 -2.546 1.00 78.12 91 LEU A O 1
ATOM 709 N N . LEU A 1 92 ? -6.3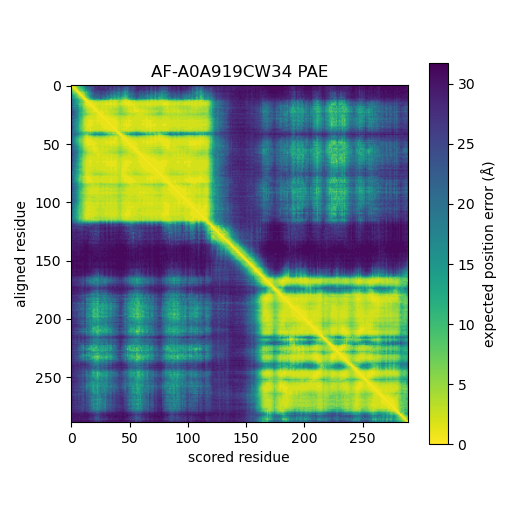34 0.970 -1.067 1.00 84.75 92 LEU A N 1
ATOM 710 C CA . LEU A 1 92 ? -6.861 -0.079 -0.196 1.00 84.75 92 LEU A CA 1
ATOM 711 C C . LEU A 1 92 ? -8.277 0.263 0.294 1.00 84.75 92 LEU A C 1
ATOM 713 O O . LEU A 1 92 ? -9.195 -0.551 0.151 1.00 84.75 92 LEU A O 1
ATOM 717 N N . PHE A 1 93 ? -8.488 1.466 0.838 1.00 88.12 93 PHE A N 1
ATOM 718 C CA . PHE A 1 93 ? -9.806 1.874 1.330 1.00 88.12 93 PHE A CA 1
ATOM 719 C C . PHE A 1 93 ? -10.811 2.115 0.203 1.00 88.12 93 PHE A C 1
ATOM 721 O O . PHE A 1 93 ? -11.987 1.775 0.346 1.00 88.12 93 PHE A O 1
ATOM 728 N N . ARG A 1 94 ? -10.378 2.656 -0.937 1.00 83.44 94 ARG A N 1
ATOM 729 C CA . ARG A 1 94 ? -11.244 2.883 -2.098 1.00 83.44 94 ARG A CA 1
ATOM 730 C C . ARG A 1 94 ? -11.745 1.569 -2.697 1.00 83.44 94 ARG A C 1
ATOM 732 O O . ARG A 1 94 ? -12.946 1.435 -2.923 1.00 83.44 94 ARG A O 1
ATOM 739 N N . HIS A 1 95 ? -10.868 0.587 -2.903 1.00 78.00 95 HIS A N 1
ATOM 740 C CA . HIS A 1 95 ? -11.235 -0.701 -3.503 1.00 78.00 95 HIS A CA 1
ATOM 741 C C . HIS A 1 95 ? -12.071 -1.591 -2.582 1.00 78.00 95 HIS A C 1
ATOM 743 O O . HIS A 1 95 ? -12.837 -2.420 -3.065 1.00 78.00 95 HIS A O 1
ATOM 749 N N . THR A 1 96 ? -11.978 -1.392 -1.269 1.00 80.94 96 THR A N 1
ATOM 750 C CA . THR A 1 96 ? -12.799 -2.114 -0.286 1.00 80.94 96 THR A CA 1
ATOM 751 C C . THR A 1 96 ? -14.092 -1.386 0.083 1.00 80.94 96 THR A C 1
ATOM 753 O O . THR A 1 96 ? -14.846 -1.862 0.928 1.00 80.94 96 THR A O 1
ATOM 756 N N . GLY A 1 97 ? -14.377 -0.236 -0.544 1.00 83.56 97 GLY A N 1
ATOM 757 C CA . GLY A 1 97 ? -15.567 0.570 -0.252 1.00 83.56 97 GLY A CA 1
ATOM 758 C C . GLY A 1 97 ? -15.536 1.243 1.125 1.00 83.56 97 GLY A C 1
ATOM 759 O O . GLY A 1 97 ?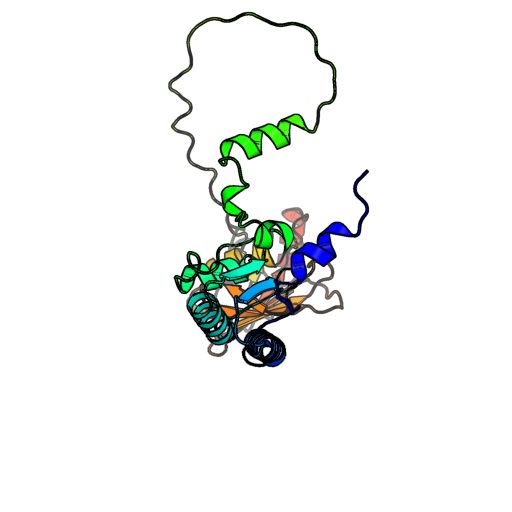 -16.561 1.714 1.614 1.00 83.56 97 GLY A O 1
ATOM 760 N N . LEU A 1 98 ? -14.366 1.302 1.763 1.00 90.94 98 LEU A N 1
ATOM 761 C CA . LEU A 1 98 ? -14.168 1.846 3.103 1.00 90.94 98 LEU A CA 1
ATOM 762 C C . LEU A 1 98 ? -13.725 3.313 3.103 1.00 90.94 98 LEU A C 1
ATOM 764 O O . LEU A 1 98 ? -13.651 3.905 4.174 1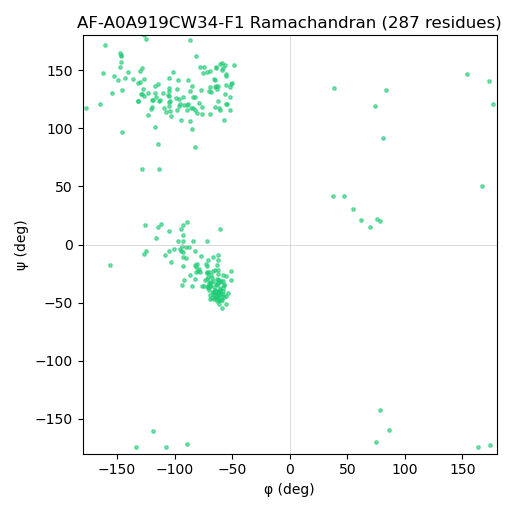.00 90.94 98 LEU A O 1
ATOM 768 N N . LEU A 1 99 ? -13.492 3.935 1.943 1.00 86.81 99 LEU A N 1
ATOM 769 C CA . LEU A 1 99 ? -13.043 5.333 1.864 1.00 86.81 99 LEU A CA 1
ATOM 770 C C . LEU A 1 99 ? -14.013 6.316 2.547 1.00 86.81 99 LEU A C 1
ATOM 772 O O . LEU A 1 99 ? -13.581 7.237 3.230 1.00 86.81 99 LEU A O 1
ATOM 776 N N . GL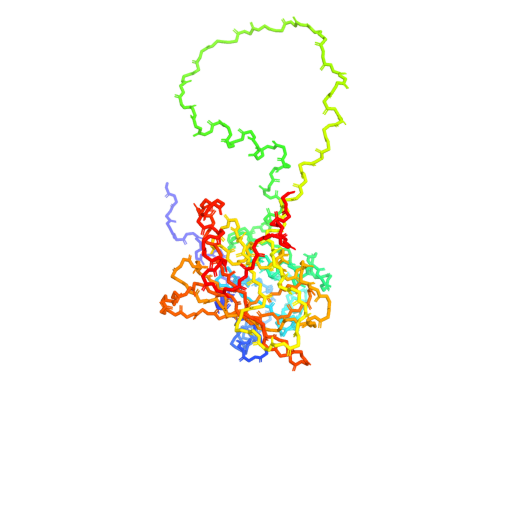Y A 1 100 ? -15.327 6.088 2.447 1.00 85.62 100 GLY A N 1
ATOM 777 C CA . GLY A 1 100 ? -16.320 6.898 3.169 1.00 85.62 100 GLY A CA 1
ATOM 778 C C . GLY A 1 100 ? -16.315 6.674 4.689 1.00 85.62 100 GLY A C 1
ATOM 779 O O . GLY A 1 100 ? -16.735 7.543 5.450 1.00 85.62 100 GLY A O 1
ATOM 780 N N . ARG A 1 101 ? -15.828 5.514 5.145 1.00 92.00 101 ARG A N 1
ATOM 781 C CA . ARG A 1 101 ? -15.678 5.164 6.567 1.00 92.00 101 ARG A CA 1
ATOM 782 C C . ARG A 1 101 ? -14.367 5.698 7.143 1.00 92.00 101 ARG A C 1
ATOM 784 O O . ARG A 1 101 ? -14.346 6.102 8.303 1.00 92.00 101 ARG A O 1
ATOM 791 N N . PHE A 1 102 ? -13.310 5.692 6.335 1.00 94.88 102 PHE A N 1
ATOM 792 C CA . PHE A 1 102 ? -11.948 6.076 6.691 1.00 94.88 102 PHE A CA 1
ATOM 793 C C . PHE A 1 102 ? -11.384 7.100 5.691 1.00 94.88 102 PHE A C 1
ATOM 795 O O . PHE A 1 102 ? -10.432 6.797 4.965 1.00 94.88 102 PHE A O 1
ATOM 802 N N . PRO A 1 103 ? -11.958 8.315 5.623 1.00 92.00 103 PRO A N 1
ATOM 803 C CA . PRO A 1 103 ? -11.390 9.371 4.798 1.00 92.00 103 PRO A CA 1
ATOM 804 C C . PRO A 1 103 ? -10.002 9.764 5.316 1.00 92.00 103 PRO A C 1
ATOM 806 O O . PRO A 1 103 ? -9.725 9.647 6.512 1.00 92.00 103 PRO A O 1
ATOM 809 N N . ALA A 1 104 ? -9.145 10.241 4.415 1.00 90.62 104 ALA A N 1
ATOM 810 C CA . ALA A 1 104 ? -7.804 10.689 4.760 1.00 90.62 104 ALA A CA 1
ATOM 811 C C . ALA A 1 104 ? -7.840 11.974 5.594 1.00 90.62 104 ALA A C 1
ATOM 813 O O . ALA A 1 104 ? -8.548 12.932 5.263 1.00 90.62 104 ALA A O 1
ATOM 814 N N . TYR A 1 105 ? -7.028 12.008 6.645 1.00 90.50 105 TYR A N 1
ATOM 815 C CA . TYR A 1 105 ? -6.702 13.206 7.411 1.00 90.50 105 TYR A CA 1
ATOM 816 C C . TYR A 1 105 ? -5.217 13.519 7.223 1.00 90.50 105 TYR A C 1
ATOM 818 O O . TYR A 1 105 ? -4.394 12.608 7.243 1.00 90.50 105 TYR A O 1
ATOM 826 N N . ALA A 1 106 ? -4.873 14.795 7.037 1.00 79.44 106 ALA A N 1
ATOM 827 C CA . ALA A 1 106 ? -3.495 15.197 6.737 1.00 79.44 106 ALA A CA 1
ATOM 828 C C . ALA A 1 106 ? -2.555 15.067 7.947 1.00 79.44 106 ALA A C 1
ATOM 830 O O . ALA A 1 106 ? -1.356 14.869 7.788 1.00 79.44 106 ALA A O 1
ATOM 831 N N . ASN A 1 107 ? -3.089 15.215 9.160 1.00 78.75 107 ASN A N 1
ATOM 832 C CA . ASN A 1 107 ? -2.354 15.117 10.418 1.00 78.75 107 ASN A CA 1
ATOM 833 C C . ASN A 1 107 ? -3.331 14.846 11.579 1.00 78.75 107 ASN A C 1
ATOM 835 O O . ASN A 1 107 ? -4.554 14.903 11.415 1.00 78.75 107 ASN A O 1
ATOM 839 N N . ALA A 1 108 ? -2.793 14.569 12.770 1.00 77.69 108 ALA A N 1
ATOM 840 C CA . ALA A 1 108 ? -3.592 14.268 13.959 1.00 77.69 108 ALA A CA 1
ATOM 841 C C . ALA A 1 108 ? -4.501 15.430 14.406 1.00 77.69 108 ALA A C 1
ATOM 843 O O . ALA A 1 108 ? -5.585 15.183 14.930 1.00 77.69 108 ALA A O 1
ATOM 844 N N . GLN A 1 109 ? -4.100 16.683 14.174 1.00 75.94 109 GLN A N 1
ATOM 845 C CA . GLN A 1 109 ? -4.906 17.851 14.534 1.00 75.94 109 GLN A CA 1
ATOM 846 C C . GLN A 1 109 ? -6.157 17.948 13.651 1.00 75.94 109 GLN A C 1
ATOM 848 O O . GLN A 1 109 ? -7.273 18.073 14.150 1.00 75.94 109 GLN A O 1
ATOM 853 N N . ASP A 1 110 ? -5.996 17.797 12.339 1.00 81.00 110 ASP A N 1
ATOM 854 C CA . ASP A 1 110 ? -7.119 17.745 11.403 1.00 81.00 110 ASP A CA 1
ATOM 855 C C . ASP A 1 110 ? -8.023 16.534 11.666 1.00 81.00 110 ASP A C 1
ATOM 857 O O . ASP A 1 110 ? -9.248 16.640 11.567 1.00 81.00 110 ASP A O 1
ATOM 861 N N . ALA A 1 111 ? -7.441 15.401 12.076 1.00 85.94 111 ALA A N 1
ATOM 862 C CA . ALA A 1 111 ? -8.196 14.244 12.541 1.00 85.94 111 ALA A CA 1
ATOM 863 C C . ALA A 1 111 ? -9.005 14.556 13.803 1.00 85.94 111 ALA A C 1
ATOM 865 O O . ALA A 1 111 ? -10.175 14.201 13.858 1.00 85.94 111 ALA A O 1
ATOM 866 N N . TRP A 1 112 ? -8.460 15.254 14.795 1.00 82.19 112 TRP A N 1
ATOM 867 C CA . TRP A 1 112 ? -9.215 15.667 15.981 1.00 82.19 112 TRP A CA 1
ATOM 868 C C . TRP A 1 112 ? -10.382 16.599 15.620 1.00 82.19 112 TRP A C 1
ATOM 870 O O . TRP A 1 112 ? -11.535 16.352 15.983 1.00 82.19 112 TRP A O 1
ATOM 880 N N . GLU A 1 113 ? -10.107 17.607 14.798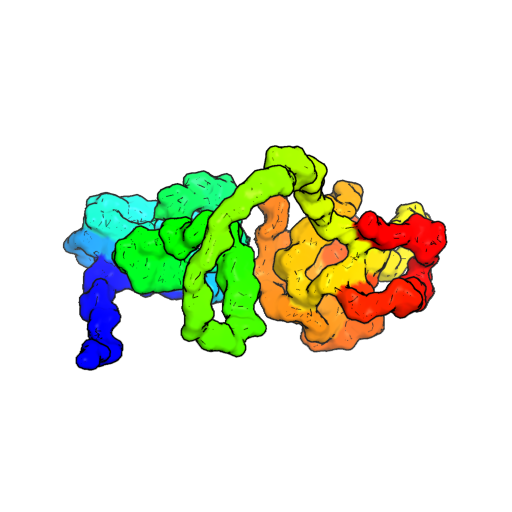 1.00 81.75 113 GLU A N 1
ATOM 881 C CA . GLU A 1 113 ? -11.081 18.626 14.397 1.00 81.75 113 GLU A CA 1
ATOM 882 C C . GLU A 1 113 ? -12.073 18.138 13.326 1.00 81.75 113 GLU A C 1
ATOM 884 O O . GLU A 1 113 ? -13.086 18.781 13.059 1.00 81.75 113 GLU A O 1
ATOM 889 N N . GLY A 1 114 ? -11.831 16.966 12.734 1.00 83.88 114 GLY A N 1
ATOM 890 C CA . GLY A 1 114 ? -12.716 16.356 11.746 1.00 83.88 114 GLY A CA 1
ATOM 891 C C . GLY A 1 114 ? -12.615 16.950 10.345 1.00 83.88 114 GLY A C 1
ATOM 892 O O . GLY A 1 114 ? -13.517 16.731 9.538 1.00 83.88 114 GLY A O 1
ATOM 893 N N . ARG A 1 115 ? -11.513 17.635 10.028 1.00 82.56 115 ARG A N 1
ATOM 894 C CA . ARG A 1 115 ? -11.222 18.160 8.691 1.00 82.56 115 ARG A CA 1
ATOM 895 C C . ARG A 1 115 ? -10.536 17.107 7.832 1.00 82.56 115 ARG A C 1
ATOM 897 O O . ARG A 1 115 ? -9.363 16.814 8.022 1.00 82.56 115 ARG A O 1
ATOM 904 N N . THR A 1 116 ? -11.254 16.535 6.874 1.00 88.44 116 THR A N 1
ATOM 905 C CA . THR A 1 116 ? -10.640 15.597 5.927 1.00 88.44 116 THR A CA 1
ATOM 906 C C . THR A 1 116 ? -9.687 16.337 4.989 1.00 88.44 116 THR A C 1
ATOM 908 O O . THR A 1 116 ? -9.913 17.498 4.641 1.00 88.44 116 THR A O 1
ATOM 911 N N . ALA A 1 117 ? -8.632 15.654 4.544 1.00 74.44 117 ALA A N 1
ATOM 912 C CA . ALA A 1 117 ? -7.667 16.203 3.595 1.00 74.44 117 ALA A CA 1
ATOM 913 C C . ALA A 1 117 ? -8.350 16.652 2.288 1.00 74.44 117 ALA A C 1
ATOM 915 O O . ALA A 1 117 ? -7.992 17.685 1.731 1.00 74.44 117 ALA A O 1
ATOM 916 N N . ASP A 1 118 ? -9.395 15.937 1.859 1.00 63.56 118 ASP A N 1
ATOM 917 C CA . ASP A 1 118 ? -10.167 16.236 0.645 1.00 63.56 118 ASP A CA 1
ATOM 918 C C . ASP A 1 118 ? -11.040 17.506 0.781 1.00 63.56 118 ASP A C 1
ATOM 920 O O . ASP A 1 118 ? -11.276 18.214 -0.194 1.00 63.56 118 ASP A O 1
ATOM 924 N N . ALA A 1 119 ? -11.475 17.853 2.002 1.00 51.78 119 ALA A N 1
ATOM 925 C CA . ALA A 1 119 ? -12.244 19.073 2.280 1.00 51.78 119 ALA A CA 1
ATOM 926 C C . ALA A 1 119 ? -11.366 20.336 2.402 1.00 51.78 119 ALA A C 1
ATOM 928 O O . ALA A 1 119 ? -11.879 21.451 2.324 1.00 51.78 119 ALA A O 1
ATOM 929 N N . ALA A 1 120 ? -10.051 20.176 2.584 1.00 42.50 120 ALA A N 1
ATOM 930 C CA . ALA A 1 120 ? -9.087 21.274 2.697 1.00 42.50 120 ALA A CA 1
ATOM 931 C C . ALA A 1 120 ? -8.479 21.706 1.343 1.00 42.50 120 ALA A C 1
ATOM 933 O O . ALA A 1 120 ? -7.692 22.655 1.287 1.00 42.50 120 ALA A O 1
ATOM 934 N N . LEU A 1 121 ? -8.834 21.037 0.241 1.00 39.03 121 LEU A N 1
ATOM 935 C CA . LEU A 1 121 ? -8.328 21.330 -1.099 1.00 39.03 121 LEU A CA 1
ATOM 936 C C . LEU A 1 121 ? -9.302 22.239 -1.872 1.00 39.03 121 LEU A C 1
ATOM 938 O O . LEU A 1 121 ? -10.425 21.822 -2.158 1.00 39.03 121 LEU A O 1
ATOM 942 N N . PRO A 1 122 ? -8.900 23.455 -2.297 1.00 33.00 122 PRO A N 1
ATOM 943 C CA . PRO A 1 122 ? -9.680 24.183 -3.288 1.00 33.00 122 PRO A CA 1
ATOM 944 C C . PRO A 1 122 ? -9.699 23.405 -4.616 1.00 33.00 122 PRO A C 1
ATOM 946 O O . PRO A 1 122 ? -8.758 22.654 -4.913 1.00 33.00 122 PRO A O 1
ATOM 949 N N . PRO A 1 123 ? -10.749 23.573 -5.444 1.00 36.03 123 PRO A N 1
ATOM 950 C CA . PRO A 1 123 ? -10.918 22.807 -6.671 1.00 36.03 123 PRO A CA 1
ATOM 951 C C . PRO A 1 123 ? -9.697 22.937 -7.602 1.00 36.03 123 PRO A C 1
ATOM 953 O O . PRO A 1 123 ? -9.002 23.959 -7.583 1.00 36.03 123 PRO A O 1
ATOM 956 N N . PRO A 1 124 ? -9.441 21.942 -8.480 1.00 37.22 124 PRO A N 1
ATOM 957 C CA . PRO A 1 124 ? -8.189 21.789 -9.239 1.00 37.22 124 PRO A CA 1
ATOM 958 C C . PRO A 1 124 ? -7.695 23.029 -10.004 1.00 37.22 124 PRO A C 1
ATOM 960 O O . PRO A 1 124 ? -6.504 23.148 -10.289 1.00 37.22 124 PRO A O 1
ATOM 963 N N . ARG A 1 125 ? -8.593 23.970 -10.318 1.00 38.97 125 ARG A N 1
ATOM 964 C CA . ARG A 1 125 ? -8.296 25.224 -11.022 1.00 38.97 125 ARG A CA 1
ATOM 965 C C . ARG A 1 125 ? -7.425 26.191 -10.209 1.00 38.97 125 ARG A C 1
ATOM 967 O O . ARG A 1 125 ? -6.595 26.881 -10.796 1.00 38.97 125 ARG A O 1
ATOM 974 N N . GLU A 1 126 ? -7.524 26.202 -8.879 1.00 34.38 126 GLU A N 1
ATOM 975 C CA . GLU A 1 126 ? -6.749 27.126 -8.031 1.00 34.38 126 GLU A CA 1
ATOM 976 C C . GLU A 1 126 ? -5.311 26.654 -7.754 1.00 34.38 126 GLU A C 1
ATOM 978 O O . GLU A 1 126 ? -4.429 27.465 -7.457 1.00 34.38 126 GLU A O 1
ATOM 983 N N . ARG A 1 127 ? -5.028 25.355 -7.941 1.00 45.12 127 ARG A N 1
ATOM 984 C CA . ARG A 1 127 ? -3.672 24.778 -7.832 1.00 45.12 127 ARG A CA 1
ATOM 985 C C . ARG A 1 127 ? -2.713 25.333 -8.890 1.00 45.12 127 ARG A C 1
ATOM 987 O O . ARG A 1 127 ? -1.524 25.502 -8.622 1.00 45.12 127 ARG A O 1
ATOM 994 N N . ILE A 1 128 ? -3.231 25.635 -10.082 1.00 35.34 128 ILE A N 1
ATOM 995 C CA . ILE A 1 128 ? -2.459 26.154 -11.223 1.00 35.34 128 ILE A CA 1
ATOM 996 C C . ILE A 1 128 ? -2.117 27.637 -11.017 1.00 35.34 128 ILE A C 1
ATOM 998 O O . ILE A 1 128 ? -1.018 28.076 -11.356 1.00 35.34 128 ILE A O 1
ATOM 1002 N N . ALA A 1 129 ? -3.027 28.396 -10.399 1.00 37.06 129 ALA A N 1
ATOM 1003 C CA . ALA A 1 129 ? -2.847 29.821 -10.142 1.00 37.06 129 ALA A CA 1
ATOM 1004 C C . ALA A 1 129 ? -1.767 30.092 -9.079 1.00 37.06 129 ALA A C 1
ATOM 1006 O O . ALA A 1 129 ? -0.896 30.937 -9.288 1.00 37.06 129 ALA A O 1
ATOM 1007 N N . ARG A 1 130 ? -1.743 29.326 -7.975 1.00 39.16 130 ARG A N 1
ATOM 1008 C CA . ARG A 1 130 ? -0.749 29.533 -6.901 1.00 39.16 130 ARG A CA 1
ATOM 1009 C C . ARG A 1 130 ? 0.676 29.134 -7.298 1.00 39.16 130 ARG A C 1
ATOM 1011 O O . ARG A 1 130 ? 1.617 29.807 -6.892 1.00 39.16 130 ARG A O 1
ATOM 1018 N N . ARG A 1 131 ? 0.851 28.110 -8.149 1.00 40.94 131 ARG A N 1
ATOM 1019 C CA . ARG A 1 131 ? 2.178 27.744 -8.691 1.00 40.94 131 ARG A CA 1
ATOM 1020 C C . ARG A 1 131 ? 2.752 28.789 -9.654 1.00 40.94 131 ARG A C 1
ATOM 1022 O O . ARG A 1 131 ? 3.969 28.878 -9.755 1.00 40.94 131 ARG A O 1
ATOM 1029 N N . ARG A 1 132 ? 1.915 29.589 -10.329 1.00 43.38 132 ARG A N 1
ATOM 1030 C CA . ARG A 1 132 ? 2.382 30.725 -11.149 1.00 43.38 132 ARG A CA 1
ATOM 1031 C C . ARG A 1 132 ? 2.655 31.990 -10.332 1.00 43.38 132 ARG A C 1
ATOM 1033 O O . ARG A 1 132 ? 3.529 32.754 -10.714 1.00 43.38 132 ARG A O 1
ATOM 1040 N N . GLY A 1 133 ? 1.955 32.200 -9.216 1.00 39.28 133 GLY A N 1
ATOM 1041 C CA . GLY A 1 133 ? 2.118 33.400 -8.384 1.00 39.28 133 GLY A CA 1
ATOM 1042 C C . GLY A 1 133 ? 3.348 33.405 -7.465 1.00 39.28 133 GLY A C 1
ATOM 1043 O O . GLY A 1 133 ? 3.821 34.474 -7.099 1.00 39.28 133 GLY A O 1
ATOM 1044 N N . ALA A 1 134 ? 3.898 32.240 -7.106 1.00 43.53 134 ALA A N 1
ATOM 1045 C CA . ALA A 1 134 ? 4.998 32.136 -6.134 1.00 43.53 134 ALA A CA 1
ATOM 1046 C C . ALA A 1 134 ? 6.417 32.353 -6.715 1.00 43.53 134 ALA A C 1
ATOM 1048 O O . ALA A 1 134 ? 7.393 32.245 -5.978 1.00 43.53 134 ALA A O 1
ATOM 1049 N N . LEU A 1 135 ? 6.549 32.668 -8.011 1.00 43.97 135 LEU A N 1
ATOM 1050 C CA . LEU A 1 135 ? 7.835 32.927 -8.686 1.00 43.97 135 LEU A CA 1
ATOM 1051 C C . LEU A 1 135 ? 8.001 34.372 -9.184 1.00 43.97 135 LEU A C 1
ATOM 1053 O O . LEU A 1 135 ? 8.887 34.659 -9.984 1.00 43.97 135 LEU A O 1
ATOM 1057 N N . SER A 1 136 ? 7.184 35.318 -8.726 1.00 40.06 136 SER A N 1
ATOM 1058 C CA . SER A 1 136 ? 7.405 36.734 -9.041 1.00 40.06 136 SER A CA 1
ATOM 1059 C C . SER A 1 136 ? 6.991 37.611 -7.873 1.00 40.06 136 SER A C 1
ATOM 1061 O O . SER A 1 136 ? 5.823 37.941 -7.698 1.00 40.06 136 SER A O 1
ATOM 1063 N N . GLY A 1 137 ? 7.975 37.993 -7.062 1.00 35.25 137 GLY A N 1
ATOM 1064 C CA . GLY A 1 137 ? 7.843 39.155 -6.201 1.00 35.25 137 GLY A CA 1
ATOM 1065 C C . GLY A 1 137 ? 8.112 40.420 -7.010 1.00 35.25 137 GLY A C 1
ATOM 1066 O O . GLY A 1 137 ? 9.252 40.636 -7.400 1.00 35.25 137 GLY A O 1
ATOM 1067 N N . GLN A 1 138 ? 7.093 41.261 -7.213 1.00 35.53 138 GLN A N 1
ATOM 1068 C CA . GLN A 1 138 ? 7.257 42.720 -7.225 1.00 35.53 138 GLN A CA 1
ATOM 1069 C C . GLN A 1 138 ? 5.903 43.451 -7.102 1.00 35.53 138 GLN A C 1
ATOM 1071 O O . GLN A 1 138 ? 5.022 43.249 -7.925 1.00 35.53 138 GLN A O 1
ATOM 1076 N N . GLY A 1 139 ? 5.797 44.265 -6.037 1.00 32.91 139 GLY A N 1
ATOM 1077 C CA . GLY A 1 139 ? 4.973 45.471 -5.785 1.00 32.91 139 GLY A CA 1
ATOM 1078 C C . GLY A 1 139 ? 3.514 45.600 -6.275 1.00 32.91 139 GLY A C 1
ATOM 1079 O O . GLY A 1 139 ? 3.244 45.416 -7.457 1.00 32.91 139 GLY A O 1
ATOM 1080 N N . PRO A 1 140 ? 2.569 46.081 -5.434 1.00 40.12 140 PRO A N 1
ATOM 1081 C CA . PRO A 1 140 ? 1.273 46.552 -5.908 1.00 40.12 140 PRO A CA 1
ATOM 1082 C C . PRO A 1 140 ? 1.302 48.066 -6.182 1.00 40.12 140 PRO A C 1
ATOM 1084 O O . PRO A 1 140 ? 1.583 48.844 -5.272 1.00 40.12 140 PRO A O 1
ATOM 1087 N N . HIS A 1 141 ? 0.904 48.506 -7.380 1.00 29.88 141 HIS A N 1
ATOM 1088 C CA . HIS A 1 141 ? 0.155 49.761 -7.501 1.00 29.88 141 HIS A CA 1
ATOM 1089 C C . HIS A 1 141 ? -0.735 49.832 -8.757 1.00 29.88 141 HIS A C 1
ATOM 1091 O O . HIS A 1 141 ? -0.268 49.627 -9.871 1.00 29.88 141 HIS A O 1
ATOM 1097 N N . ALA A 1 142 ? -1.994 50.206 -8.496 1.00 28.86 142 ALA A N 1
ATOM 1098 C CA . ALA A 1 142 ? -3.024 50.788 -9.366 1.00 28.86 142 ALA A CA 1
ATOM 1099 C C . ALA A 1 142 ? -3.758 49.909 -10.413 1.00 28.86 142 ALA A C 1
ATOM 1101 O O . ALA A 1 142 ? -3.196 49.393 -11.371 1.00 28.86 142 ALA A O 1
ATOM 1102 N N . ALA A 1 143 ? -5.081 49.830 -10.224 1.00 35.97 143 ALA A N 1
ATOM 1103 C CA . ALA A 1 143 ? -6.114 49.432 -11.191 1.00 35.97 143 ALA A CA 1
ATOM 1104 C C . ALA A 1 143 ? -6.627 50.674 -11.972 1.00 35.97 143 ALA A C 1
ATOM 1106 O O . ALA A 1 143 ? -6.149 51.772 -11.678 1.00 35.97 143 ALA A O 1
ATOM 1107 N N . PRO A 1 144 ? -7.692 50.607 -12.807 1.00 60.06 144 PRO A N 1
ATOM 1108 C CA . PRO A 1 144 ? -8.285 49.507 -13.589 1.00 60.06 144 PRO A CA 1
ATOM 1109 C C . PRO A 1 144 ? -8.390 49.866 -15.100 1.00 60.06 144 PRO A C 1
ATOM 1111 O O . PRO A 1 144 ? -8.068 50.983 -15.488 1.00 60.06 144 PRO A O 1
ATOM 1114 N N . ASN A 1 145 ? -8.854 48.936 -15.955 1.00 31.53 145 ASN A N 1
ATOM 1115 C CA . ASN A 1 145 ? -9.893 49.178 -16.985 1.00 31.53 145 ASN A CA 1
ATOM 1116 C C . ASN A 1 145 ? -10.147 47.927 -17.861 1.00 31.53 145 ASN A C 1
ATOM 1118 O O . ASN A 1 145 ? -9.262 47.426 -18.548 1.00 31.53 145 ASN A O 1
ATOM 1122 N N . HIS A 1 146 ? -11.396 47.455 -17.844 1.00 30.23 146 HIS A N 1
ATOM 1123 C CA . HIS A 1 146 ? -12.060 46.717 -18.936 1.00 30.23 146 HIS A CA 1
ATOM 1124 C C . HIS A 1 146 ? -12.697 47.739 -19.913 1.00 30.23 146 HIS A C 1
ATOM 1126 O O . HIS A 1 146 ? -12.710 48.918 -19.551 1.00 30.23 146 HIS A O 1
ATOM 1132 N N . PRO A 1 147 ? -13.320 47.372 -21.063 1.00 48.78 147 PRO A N 1
ATOM 1133 C CA . PRO A 1 147 ? -13.600 46.055 -21.679 1.00 48.78 147 PRO A CA 1
ATOM 1134 C C . PRO A 1 147 ? -13.072 46.009 -23.153 1.00 48.78 147 PRO A C 1
ATOM 1136 O O . PRO A 1 147 ? -12.472 46.965 -23.619 1.00 48.78 147 PRO A O 1
ATOM 1139 N N . THR A 1 148 ? -13.159 44.973 -23.995 1.00 35.91 148 THR A N 1
ATOM 1140 C CA . THR A 1 148 ? -14.354 44.319 -24.555 1.00 35.91 148 THR A CA 1
ATOM 1141 C C . THR A 1 148 ? -13.885 43.299 -25.603 1.00 35.91 148 THR A C 1
ATOM 1143 O O . THR A 1 148 ? -13.031 43.629 -26.416 1.00 35.91 148 THR A O 1
ATOM 1146 N N . GLY A 1 149 ? -14.539 42.135 -25.656 1.00 34.50 149 GLY A N 1
ATOM 1147 C CA . GLY A 1 149 ? -14.910 41.495 -26.922 1.00 34.50 149 GLY A CA 1
ATOM 1148 C C . GLY A 1 149 ? -13.870 40.633 -27.642 1.00 34.50 149 GLY A C 1
ATOM 1149 O O . GLY A 1 149 ? -12.768 41.060 -27.943 1.00 34.50 149 GLY A O 1
ATOM 1150 N N . HIS A 1 150 ? -14.341 39.457 -28.061 1.00 38.59 150 HIS A N 1
ATOM 1151 C CA . HIS A 1 150 ? -13.756 38.607 -29.102 1.00 38.59 150 HIS A CA 1
ATOM 1152 C C . HIS A 1 150 ? -12.571 37.726 -28.676 1.00 38.59 150 HIS A C 1
ATOM 1154 O O . HIS A 1 150 ? -11.428 38.146 -28.748 1.00 38.59 150 HIS A O 1
ATOM 1160 N N . LEU A 1 151 ? -12.875 36.487 -28.253 1.00 42.50 151 LEU A N 1
ATOM 1161 C CA . LEU A 1 151 ? -12.118 35.231 -28.496 1.00 42.50 151 LEU A CA 1
ATOM 1162 C C . LEU A 1 151 ? -12.633 34.110 -27.564 1.00 42.50 151 LEU A C 1
ATOM 1164 O O . LEU A 1 151 ? -11.881 33.442 -26.861 1.00 42.50 151 LEU A O 1
ATOM 1168 N N . MET A 1 152 ? -13.951 33.904 -27.523 1.00 38.91 152 MET A N 1
ATOM 1169 C CA . MET A 1 152 ? -14.586 32.877 -26.691 1.00 38.91 152 MET A CA 1
ATOM 1170 C C . MET A 1 152 ? -15.217 31.809 -27.586 1.00 38.91 152 MET A C 1
ATOM 1172 O O . MET A 1 152 ? -16.436 31.706 -27.641 1.00 38.91 152 MET A O 1
ATOM 1176 N N . SER A 1 153 ? -14.414 31.055 -28.346 1.00 37.25 153 SER A N 1
ATOM 1177 C CA . SER A 1 153 ? -14.910 29.841 -29.034 1.00 37.25 153 SER A CA 1
ATOM 1178 C C . SER A 1 153 ? -13.854 28.781 -29.375 1.00 37.25 153 SER A C 1
ATOM 1180 O O . SER A 1 153 ? -14.239 27.635 -29.565 1.00 37.25 153 SER A O 1
ATOM 1182 N N . ASP A 1 154 ? -12.547 29.076 -29.387 1.00 37.91 154 ASP A N 1
ATOM 1183 C CA . ASP A 1 154 ? -11.564 28.107 -29.924 1.00 37.91 154 ASP A CA 1
ATOM 1184 C C . ASP A 1 154 ? -10.793 27.275 -28.870 1.00 37.91 154 ASP A C 1
ATOM 1186 O O . ASP A 1 154 ? -10.027 26.374 -29.193 1.00 37.91 154 ASP A O 1
ATOM 1190 N N . GLN A 1 155 ? -10.996 27.522 -27.569 1.00 40.91 155 GLN A N 1
ATOM 1191 C CA . GLN A 1 155 ? -10.203 26.870 -26.505 1.00 40.91 155 GLN A CA 1
ATOM 1192 C C . GLN A 1 155 ? -10.823 25.587 -25.919 1.00 40.91 155 GLN A C 1
ATOM 1194 O O . GLN A 1 155 ? -10.213 24.952 -25.062 1.00 40.91 155 GLN A O 1
ATOM 1199 N N . LEU A 1 156 ? -12.007 25.161 -26.376 1.00 45.66 156 LEU A N 1
ATOM 1200 C CA . LEU A 1 156 ? -12.688 23.958 -25.862 1.00 45.66 156 LEU A CA 1
ATOM 1201 C C . LEU A 1 156 ? -12.417 22.677 -26.669 1.00 45.66 156 LEU A C 1
ATOM 1203 O O . LEU A 1 156 ? -13.085 21.667 -26.463 1.00 45.66 156 LEU A O 1
ATOM 1207 N N . ARG A 1 157 ? -11.412 22.679 -27.553 1.00 45.88 157 ARG A N 1
ATOM 1208 C CA . ARG A 1 157 ? -11.060 21.508 -28.373 1.00 45.88 157 ARG A CA 1
ATOM 1209 C C . ARG A 1 157 ? -9.608 21.059 -28.269 1.00 45.88 157 ARG A C 1
ATOM 1211 O O . ARG A 1 157 ? -9.156 20.298 -29.118 1.00 45.88 157 ARG A O 1
ATOM 1218 N N . ARG A 1 158 ? -8.866 21.487 -27.242 1.00 42.06 158 ARG A N 1
ATOM 1219 C CA . ARG A 1 158 ? -7.552 20.889 -26.993 1.00 42.06 158 ARG A CA 1
ATOM 1220 C C . ARG A 1 158 ? -7.781 19.516 -26.343 1.00 42.06 158 ARG A C 1
ATOM 1222 O O . ARG A 1 158 ? -8.303 19.486 -25.226 1.00 42.06 158 ARG A O 1
ATOM 1229 N N . PRO A 1 159 ? -7.459 18.394 -27.018 1.00 37.81 159 PRO A N 1
ATOM 1230 C CA . PRO A 1 159 ? -7.499 17.094 -26.366 1.00 37.81 159 PRO A CA 1
ATOM 1231 C C . PRO A 1 159 ? -6.612 17.153 -25.111 1.00 37.81 159 PRO A C 1
ATOM 1233 O O . PRO A 1 159 ? -5.610 17.882 -25.116 1.00 37.81 159 PRO A O 1
ATOM 1236 N N . PRO A 1 160 ? -6.975 16.454 -24.021 1.00 40.94 160 PRO A N 1
ATOM 1237 C CA . PRO A 1 160 ? -6.089 16.340 -22.868 1.00 40.94 160 PRO A CA 1
ATOM 1238 C C . PRO A 1 160 ? -4.702 15.895 -23.361 1.00 40.94 160 PRO A C 1
ATOM 1240 O O . PRO A 1 160 ? -4.645 15.070 -24.279 1.00 40.94 160 PRO A O 1
ATOM 1243 N N . PRO A 1 161 ? -3.593 16.452 -22.828 1.00 40.53 161 PRO A N 1
ATOM 1244 C CA . PRO A 1 161 ? -2.265 15.988 -23.207 1.00 40.53 161 PRO A CA 1
ATOM 1245 C C . PRO A 1 161 ? -2.241 14.472 -23.026 1.00 40.53 161 PRO A C 1
ATOM 1247 O O . PRO A 1 161 ? -2.658 13.978 -21.975 1.00 40.53 161 PRO A O 1
ATOM 1250 N N . ALA A 1 162 ? -1.844 13.748 -24.074 1.00 42.88 162 ALA A N 1
ATOM 1251 C CA . ALA A 1 162 ? -1.759 12.298 -24.015 1.00 42.88 162 ALA A CA 1
ATOM 1252 C C . ALA A 1 162 ? -0.937 11.908 -22.773 1.00 42.88 162 ALA A C 1
ATOM 1254 O O . ALA A 1 162 ? 0.057 12.587 -22.476 1.00 42.88 162 ALA A O 1
ATOM 1255 N N . PRO A 1 163 ? -1.346 10.875 -22.012 1.00 46.19 163 PRO A N 1
ATOM 1256 C CA . PRO A 1 163 ? -0.499 10.366 -20.944 1.00 46.19 163 PRO A CA 1
ATOM 1257 C C . PRO A 1 163 ? 0.887 10.079 -21.542 1.00 46.19 163 PRO A C 1
ATOM 1259 O O . PRO A 1 163 ? 0.954 9.568 -22.663 1.00 46.19 163 PRO A O 1
ATOM 1262 N N . PRO A 1 164 ? 1.984 10.461 -20.864 1.00 54.16 164 PRO A N 1
ATOM 1263 C CA . PRO A 1 164 ? 3.321 10.269 -21.407 1.00 54.16 164 PRO A CA 1
ATOM 1264 C C . PRO A 1 164 ? 3.498 8.794 -21.758 1.00 54.16 164 PRO A C 1
ATOM 1266 O O . PRO A 1 164 ? 3.335 7.932 -20.894 1.00 54.16 164 PRO A O 1
ATOM 1269 N N . LEU A 1 165 ? 3.781 8.510 -23.031 1.00 63.50 165 LEU A N 1
ATOM 1270 C CA . LEU A 1 165 ? 3.870 7.137 -23.502 1.00 63.50 165 LEU A CA 1
ATOM 1271 C C . LEU A 1 165 ? 5.026 6.414 -22.802 1.00 63.50 165 LEU A C 1
ATOM 1273 O O . LEU A 1 165 ? 6.109 6.974 -22.572 1.00 63.50 165 LEU A O 1
ATOM 1277 N N . LEU A 1 166 ? 4.732 5.180 -22.390 1.00 77.94 166 LEU A N 1
ATOM 1278 C CA . LEU A 1 166 ? 5.682 4.280 -21.761 1.00 77.94 166 LEU A CA 1
ATOM 1279 C C . LEU A 1 166 ? 6.825 4.018 -22.744 1.00 77.94 166 LEU A C 1
ATOM 1281 O O . LEU A 1 166 ? 6.629 3.391 -23.783 1.00 77.94 166 LEU A O 1
ATOM 1285 N N . ARG A 1 167 ? 8.034 4.443 -22.376 1.00 86.31 167 ARG A N 1
ATOM 1286 C CA . ARG A 1 167 ? 9.246 4.145 -23.138 1.00 86.31 167 ARG A CA 1
ATOM 1287 C C . ARG A 1 167 ? 9.745 2.754 -22.761 1.00 86.31 167 ARG A C 1
ATOM 1289 O O . ARG A 1 167 ? 10.610 2.594 -21.900 1.00 86.31 167 ARG A O 1
ATOM 1296 N N . LEU A 1 168 ? 9.178 1.747 -23.412 1.00 85.56 168 LEU A N 1
ATOM 1297 C CA . LEU A 1 168 ? 9.536 0.345 -23.238 1.00 85.56 168 LEU A CA 1
ATOM 1298 C C . LEU A 1 168 ? 9.866 -0.281 -24.595 1.00 85.56 168 LEU A C 1
ATOM 1300 O O . LEU A 1 168 ? 9.067 -0.221 -25.525 1.00 85.56 168 LEU A O 1
ATOM 1304 N N . TYR A 1 169 ? 11.032 -0.908 -24.671 1.00 84.69 169 TYR A N 1
ATOM 1305 C CA . TYR A 1 169 ? 11.448 -1.786 -25.752 1.00 84.69 169 TYR A CA 1
ATOM 1306 C C . TYR A 1 169 ? 11.503 -3.217 -25.227 1.00 84.69 169 TYR A C 1
ATOM 1308 O O . TYR A 1 169 ? 12.130 -3.483 -24.200 1.00 84.69 169 TYR A O 1
ATOM 1316 N N . LEU A 1 170 ? 10.886 -4.151 -25.939 1.00 84.81 170 LEU A N 1
ATOM 1317 C CA . LEU A 1 170 ? 10.947 -5.572 -25.617 1.00 84.81 170 LEU A CA 1
ATOM 1318 C C . LEU A 1 170 ? 11.623 -6.292 -26.770 1.00 84.81 170 LEU A C 1
ATOM 1320 O O . LEU A 1 170 ? 11.257 -6.095 -27.928 1.00 84.81 170 LEU A O 1
ATOM 1324 N N . ALA A 1 171 ? 12.619 -7.116 -26.456 1.00 81.00 171 ALA A N 1
ATOM 1325 C CA . ALA A 1 171 ? 13.253 -7.930 -27.473 1.00 81.00 171 ALA A CA 1
ATOM 1326 C C . ALA A 1 171 ? 12.226 -8.945 -28.017 1.00 81.00 171 ALA A C 1
ATOM 1328 O O . ALA A 1 171 ? 11.448 -9.493 -27.231 1.00 81.00 171 ALA A O 1
ATOM 1329 N N . PRO A 1 172 ? 12.226 -9.238 -29.330 1.00 72.06 172 PRO A N 1
ATOM 1330 C CA . PRO A 1 172 ? 11.359 -10.269 -29.893 1.00 72.06 172 PRO A CA 1
ATOM 1331 C C . PRO A 1 172 ? 11.572 -11.612 -29.189 1.00 72.06 172 PRO A C 1
ATOM 1333 O O . PRO A 1 172 ? 12.702 -11.934 -28.816 1.00 72.06 172 PRO A O 1
ATOM 1336 N N . GLU A 1 173 ? 10.526 -12.422 -29.044 1.00 64.88 173 GLU A N 1
ATOM 1337 C CA . GLU A 1 173 ? 10.693 -13.788 -28.543 1.00 64.88 173 GLU A CA 1
ATOM 1338 C C . GLU A 1 173 ? 11.588 -14.568 -29.511 1.00 64.88 173 GLU A C 1
ATOM 1340 O O . GLU A 1 173 ? 11.287 -14.718 -30.694 1.00 64.88 173 GLU A O 1
ATOM 1345 N N . ASN A 1 174 ? 12.739 -15.019 -29.025 1.00 59.31 174 ASN A N 1
ATOM 1346 C CA . ASN A 1 174 ? 13.724 -15.736 -29.815 1.00 59.31 174 ASN A CA 1
ATOM 1347 C C . ASN A 1 174 ? 14.110 -17.039 -29.116 1.00 59.31 174 ASN A C 1
ATOM 1349 O O . ASN A 1 174 ? 14.092 -17.156 -27.895 1.00 59.31 174 ASN A O 1
ATOM 1353 N N . THR A 1 175 ? 14.511 -18.026 -29.910 1.00 49.06 175 THR A N 1
ATOM 1354 C CA . THR A 1 175 ? 14.843 -19.376 -29.432 1.00 49.06 175 THR A CA 1
ATOM 1355 C C . THR A 1 175 ? 16.152 -19.427 -28.633 1.00 49.06 175 THR A C 1
ATOM 1357 O O . THR A 1 175 ? 16.436 -20.426 -27.979 1.00 49.06 175 THR A O 1
ATOM 1360 N N . VAL A 1 176 ? 16.958 -18.359 -28.680 1.00 57.28 176 VAL A N 1
ATOM 1361 C CA . VAL A 1 176 ? 18.231 -18.253 -27.957 1.00 57.28 176 VAL A CA 1
ATOM 1362 C C . VAL A 1 176 ? 18.000 -17.520 -26.633 1.00 57.28 176 VAL A C 1
ATOM 1364 O O . VAL A 1 176 ? 17.601 -16.353 -26.672 1.00 57.28 176 VAL A O 1
ATOM 1367 N N . PRO A 1 177 ? 18.299 -18.141 -25.475 1.00 58.22 177 PRO A N 1
ATOM 1368 C CA . PRO A 1 177 ? 18.204 -17.482 -24.178 1.00 58.22 177 PRO A CA 1
ATOM 1369 C C . PRO A 1 177 ? 19.029 -16.193 -24.162 1.00 58.22 177 PRO A C 1
ATOM 1371 O O . PRO A 1 177 ? 20.243 -16.221 -24.378 1.00 58.22 177 PRO A O 1
ATOM 1374 N N . ARG A 1 178 ? 18.379 -15.055 -23.906 1.00 68.38 178 ARG A N 1
ATOM 1375 C CA . ARG A 1 178 ? 19.053 -13.768 -23.713 1.00 68.38 178 ARG A CA 1
ATOM 1376 C C . ARG A 1 178 ? 19.136 -13.428 -22.236 1.00 68.38 178 ARG A C 1
ATOM 1378 O O . ARG A 1 178 ? 18.279 -13.793 -21.442 1.00 68.38 178 ARG A O 1
ATOM 1385 N N . ARG A 1 179 ? 20.204 -12.717 -21.871 1.00 74.00 179 ARG A N 1
ATOM 1386 C CA . ARG A 1 179 ? 20.420 -12.235 -20.500 1.00 74.00 179 ARG A CA 1
ATOM 1387 C C . ARG A 1 179 ? 19.587 -10.989 -20.174 1.00 74.00 179 ARG A C 1
ATOM 1389 O O . ARG A 1 179 ? 19.420 -10.689 -19.001 1.00 74.00 179 ARG A O 1
ATOM 1396 N N . ILE A 1 180 ? 19.135 -10.261 -21.196 1.00 85.31 180 ILE A N 1
ATOM 1397 C CA . ILE A 1 180 ? 18.310 -9.053 -21.102 1.00 85.31 180 ILE A CA 1
ATOM 1398 C C . ILE A 1 180 ? 17.138 -9.217 -22.080 1.00 85.31 180 ILE A C 1
ATOM 1400 O O . ILE A 1 180 ? 17.358 -9.439 -23.272 1.00 85.31 180 ILE A O 1
ATOM 1404 N N . ASP A 1 181 ? 15.914 -9.113 -21.571 1.00 85.69 181 ASP A N 1
ATOM 1405 C CA . ASP A 1 181 ? 14.653 -9.319 -22.298 1.00 85.69 181 ASP A CA 1
ATOM 1406 C C . ASP A 1 181 ? 14.116 -8.030 -22.941 1.00 85.69 181 ASP A C 1
ATOM 1408 O O . ASP A 1 181 ? 13.198 -8.063 -23.760 1.00 85.69 181 ASP A O 1
ATOM 1412 N N . GLY A 1 182 ? 14.679 -6.875 -22.588 1.00 89.19 182 GLY A N 1
ATOM 1413 C CA . GLY A 1 182 ? 14.268 -5.586 -23.130 1.00 89.19 182 GLY A CA 1
ATOM 1414 C C . GLY A 1 182 ? 14.962 -4.407 -22.459 1.00 89.19 182 GLY A C 1
ATOM 1415 O O . GLY A 1 182 ? 15.871 -4.576 -21.646 1.00 89.19 182 GLY A O 1
ATOM 1416 N N . ALA A 1 183 ? 14.519 -3.202 -22.794 1.00 89.62 183 ALA A N 1
ATOM 1417 C CA . ALA A 1 183 ? 14.981 -1.958 -22.205 1.00 89.62 183 ALA A CA 1
ATOM 1418 C C . ALA A 1 183 ? 13.796 -1.083 -21.802 1.00 89.62 183 ALA A C 1
ATOM 1420 O O . ALA A 1 183 ? 12.816 -0.947 -22.527 1.00 89.62 183 ALA A O 1
ATOM 1421 N N . TRP A 1 184 ? 13.907 -0.460 -20.644 1.00 91.19 184 TRP A N 1
ATOM 1422 C CA . TRP A 1 184 ? 12.944 0.480 -20.114 1.00 91.19 184 TRP A CA 1
ATOM 1423 C C . TRP A 1 184 ? 13.639 1.804 -19.831 1.00 91.19 184 TRP A C 1
ATOM 1425 O O . TRP A 1 184 ? 14.691 1.844 -19.190 1.00 91.19 184 TRP A O 1
ATOM 1435 N N . TRP A 1 185 ? 13.041 2.886 -20.315 1.00 90.19 185 TRP A N 1
ATOM 1436 C CA . TRP A 1 185 ? 13.549 4.235 -20.135 1.00 90.19 185 TRP A CA 1
ATOM 1437 C C . TRP A 1 185 ? 12.575 5.051 -19.273 1.00 90.19 185 TRP A C 1
ATOM 1439 O O . TRP A 1 185 ? 11.674 5.710 -19.804 1.00 90.19 185 TRP A O 1
ATOM 1449 N N . PRO A 1 186 ? 12.706 4.987 -17.935 1.00 86.12 186 PRO A N 1
ATOM 1450 C CA . PRO A 1 186 ? 11.855 5.752 -17.031 1.00 86.12 186 PRO A CA 1
ATOM 1451 C C . PRO A 1 186 ? 11.995 7.265 -17.249 1.00 86.12 186 PRO A C 1
ATOM 1453 O O . PRO A 1 186 ? 13.023 7.750 -17.726 1.00 86.12 186 PRO A O 1
ATOM 1456 N N . ARG A 1 187 ? 10.963 8.032 -16.876 1.00 83.31 187 ARG A N 1
ATOM 1457 C CA . ARG A 1 187 ? 11.019 9.509 -16.893 1.00 83.31 187 ARG A CA 1
ATOM 1458 C C . ARG A 1 187 ? 11.706 10.072 -15.646 1.00 83.31 187 ARG A C 1
ATOM 1460 O O . ARG A 1 187 ? 12.206 11.193 -15.690 1.00 83.31 187 ARG A O 1
ATOM 1467 N N . THR A 1 188 ? 11.714 9.319 -14.550 1.00 80.62 188 THR A N 1
ATOM 1468 C CA . THR A 1 188 ? 12.298 9.684 -13.255 1.00 80.62 188 THR A CA 1
ATOM 1469 C C . THR A 1 188 ? 12.839 8.446 -12.532 1.00 80.62 188 THR A C 1
ATOM 1471 O O . THR A 1 188 ? 12.490 7.320 -12.867 1.00 80.62 188 THR A O 1
ATOM 1474 N N . PHE A 1 189 ? 13.664 8.623 -11.498 1.00 78.62 189 PHE A N 1
ATOM 1475 C CA . PHE A 1 189 ? 14.053 7.523 -10.601 1.00 78.62 189 PHE A CA 1
ATOM 1476 C C . PHE A 1 189 ? 13.094 7.332 -9.407 1.00 78.62 189 PHE A C 1
ATOM 1478 O O . PHE A 1 189 ? 13.462 6.717 -8.399 1.00 78.62 189 PHE A O 1
ATOM 1485 N N . ASP A 1 190 ? 11.868 7.852 -9.503 1.00 76.19 190 ASP A N 1
ATOM 1486 C CA . ASP A 1 190 ? 10.802 7.587 -8.539 1.00 76.19 190 ASP A CA 1
ATOM 1487 C C . ASP A 1 190 ? 10.086 6.282 -8.914 1.00 76.19 190 ASP A C 1
ATOM 1489 O O . ASP A 1 190 ? 9.235 6.234 -9.803 1.00 76.19 190 ASP A O 1
ATOM 1493 N N . LEU A 1 191 ? 10.441 5.190 -8.230 1.00 76.69 191 LEU A N 1
ATOM 1494 C CA . LEU A 1 191 ? 9.889 3.873 -8.544 1.00 76.69 191 LEU A CA 1
ATOM 1495 C C . LEU A 1 191 ? 8.370 3.810 -8.325 1.00 76.69 191 LEU A C 1
ATOM 1497 O O . LEU A 1 191 ? 7.692 3.064 -9.030 1.00 76.69 191 LEU A O 1
ATOM 1501 N N . LEU A 1 192 ? 7.826 4.589 -7.387 1.00 70.75 192 LEU A N 1
ATOM 1502 C CA . LEU A 1 192 ? 6.392 4.600 -7.099 1.00 70.75 192 LEU A CA 1
ATOM 1503 C C . LEU A 1 192 ? 5.590 5.254 -8.224 1.00 70.75 192 LEU A C 1
ATOM 1505 O O . LEU A 1 192 ? 4.492 4.794 -8.537 1.00 70.75 192 LEU A O 1
ATOM 1509 N N . ALA A 1 193 ? 6.142 6.292 -8.851 1.00 73.94 193 ALA A N 1
ATOM 1510 C CA . ALA A 1 193 ? 5.514 6.958 -9.987 1.00 73.94 193 ALA A CA 1
ATOM 1511 C C . ALA A 1 193 ? 5.613 6.132 -11.282 1.00 73.94 193 ALA A C 1
ATOM 1513 O O . ALA A 1 193 ? 4.698 6.133 -12.106 1.00 73.94 193 ALA A O 1
ATOM 1514 N N . GLU A 1 194 ? 6.725 5.423 -11.467 1.00 82.06 194 GLU A N 1
ATOM 1515 C CA . GLU A 1 194 ? 7.083 4.810 -12.747 1.00 82.06 194 GLU A CA 1
ATOM 1516 C C . GLU A 1 194 ? 6.611 3.350 -12.877 1.00 82.06 194 GLU A C 1
ATOM 1518 O O . GLU A 1 194 ? 6.220 2.906 -13.963 1.00 82.06 194 GLU A O 1
ATOM 1523 N N . LEU A 1 195 ? 6.610 2.588 -11.776 1.00 84.12 195 LEU A N 1
ATOM 1524 C CA . LEU A 1 195 ? 6.318 1.154 -11.801 1.00 84.12 195 LEU A CA 1
ATOM 1525 C C . LEU A 1 195 ? 4.890 0.800 -12.257 1.00 84.12 195 LEU A C 1
ATOM 1527 O O . LEU A 1 195 ? 4.761 -0.161 -13.020 1.00 84.12 195 LEU A O 1
ATOM 1531 N N . PRO A 1 196 ? 3.822 1.528 -11.869 1.00 78.44 196 PRO A N 1
ATOM 1532 C CA . PRO A 1 196 ? 2.472 1.227 -12.348 1.00 78.44 196 PRO A CA 1
ATOM 1533 C C . PRO A 1 196 ? 2.364 1.249 -13.874 1.00 78.44 196 PRO A C 1
ATOM 1535 O O . PRO A 1 196 ? 1.806 0.327 -14.469 1.00 78.44 196 PRO A O 1
ATOM 1538 N N . SER A 1 197 ? 2.950 2.267 -14.507 1.00 78.25 197 SER A N 1
ATOM 1539 C CA . SER A 1 197 ? 2.946 2.422 -15.963 1.00 78.25 197 SER A CA 1
ATOM 1540 C C . SER A 1 197 ? 3.761 1.327 -16.645 1.00 78.25 197 SER A C 1
ATOM 1542 O O . SER A 1 197 ? 3.314 0.775 -17.650 1.00 78.25 197 SER A O 1
ATOM 1544 N N . LEU A 1 198 ? 4.920 0.970 -16.078 1.00 87.12 198 LEU A N 1
ATOM 1545 C CA . LEU A 1 198 ? 5.725 -0.143 -16.574 1.00 87.12 198 LEU A CA 1
ATOM 1546 C C . LEU A 1 198 ? 4.930 -1.450 -16.545 1.00 87.12 198 LEU A C 1
ATOM 1548 O O . LEU A 1 198 ? 4.793 -2.085 -17.584 1.00 87.12 198 LEU A O 1
ATOM 1552 N N . LEU A 1 199 ? 4.380 -1.833 -15.386 1.00 83.69 199 LEU A N 1
ATOM 1553 C CA . LEU A 1 199 ? 3.663 -3.103 -15.231 1.00 83.69 199 LEU A CA 1
ATOM 1554 C C . LEU A 1 199 ? 2.416 -3.183 -16.119 1.00 83.69 199 LEU A C 1
ATOM 1556 O O . LEU A 1 199 ? 2.103 -4.259 -16.623 1.00 83.69 199 LEU A O 1
ATOM 1560 N N . TYR A 1 200 ? 1.739 -2.057 -16.357 1.00 79.75 200 TYR A N 1
ATOM 1561 C CA . TYR A 1 200 ? 0.583 -2.002 -17.250 1.00 79.75 200 TYR A CA 1
ATOM 1562 C C . TYR A 1 200 ? 0.948 -2.213 -18.728 1.00 79.75 200 TYR A C 1
ATOM 1564 O O . TYR A 1 200 ? 0.153 -2.772 -19.481 1.00 79.75 200 TYR A O 1
ATOM 1572 N N . GLY A 1 201 ? 2.137 -1.778 -19.154 1.00 80.44 201 GLY A N 1
ATOM 1573 C CA . GLY A 1 201 ? 2.591 -1.927 -20.539 1.00 80.44 201 GLY A CA 1
ATOM 1574 C C . GLY A 1 201 ? 3.299 -3.244 -20.854 1.00 80.44 201 GLY A C 1
ATOM 1575 O O . GLY A 1 201 ? 3.676 -3.458 -22.006 1.00 80.44 201 GLY A O 1
ATOM 1576 N N . LEU A 1 202 ? 3.491 -4.130 -19.871 1.00 85.94 202 LEU A N 1
ATOM 1577 C CA . LEU A 1 202 ? 4.094 -5.441 -20.111 1.00 85.94 202 LEU A CA 1
ATOM 1578 C C . LEU A 1 202 ? 3.132 -6.377 -20.867 1.00 85.94 202 LEU A C 1
ATOM 1580 O O . LEU A 1 202 ? 1.914 -6.328 -20.660 1.00 85.94 202 LEU A O 1
ATOM 1584 N N . PRO A 1 203 ? 3.650 -7.300 -21.699 1.00 82.56 203 PRO A N 1
ATOM 1585 C CA . PRO A 1 203 ? 2.826 -8.298 -22.358 1.00 82.56 203 PRO A CA 1
ATOM 1586 C C . PRO A 1 203 ? 2.153 -9.199 -21.326 1.00 82.56 203 PRO A C 1
ATOM 1588 O O . PRO A 1 203 ? 2.799 -9.717 -20.415 1.00 82.56 203 PRO A O 1
ATOM 1591 N N . ARG A 1 204 ? 0.864 -9.492 -21.524 1.00 77.31 204 ARG A N 1
ATOM 1592 C CA . ARG A 1 204 ? 0.125 -10.424 -20.651 1.00 77.31 204 ARG A CA 1
ATOM 1593 C C . ARG A 1 204 ? 0.759 -11.818 -20.595 1.00 77.31 204 ARG A C 1
ATOM 1595 O O . ARG A 1 204 ? 0.622 -12.502 -19.585 1.00 77.31 204 ARG A O 1
ATOM 1602 N N . ALA A 1 205 ? 1.481 -12.209 -21.648 1.00 80.06 205 ALA A N 1
ATOM 1603 C CA . ALA A 1 205 ? 2.226 -13.465 -21.736 1.00 80.06 205 ALA A CA 1
ATOM 1604 C C . ALA A 1 205 ? 3.360 -13.590 -20.700 1.00 80.06 205 ALA A C 1
ATOM 1606 O O . ALA A 1 205 ? 3.831 -14.691 -20.440 1.00 80.06 205 ALA A O 1
ATOM 1607 N N . TRP A 1 206 ? 3.804 -12.488 -20.086 1.00 82.50 206 TRP A N 1
ATOM 1608 C CA . TRP A 1 206 ? 4.800 -12.520 -19.008 1.00 82.50 206 TRP A CA 1
ATOM 1609 C C . TRP A 1 206 ? 4.179 -12.837 -17.640 1.00 82.50 206 TRP A C 1
ATOM 1611 O O . TRP A 1 206 ? 4.899 -13.040 -16.663 1.00 82.50 206 TRP A O 1
ATOM 1621 N N . GLY A 1 207 ? 2.848 -12.932 -17.570 1.00 79.88 207 GLY A N 1
ATOM 1622 C CA . GLY A 1 207 ? 2.113 -13.259 -16.359 1.00 79.88 207 GLY A CA 1
ATOM 1623 C C . GLY A 1 207 ? 2.044 -12.111 -15.351 1.00 79.88 207 GLY A C 1
ATOM 1624 O O . GLY A 1 207 ? 2.379 -10.964 -15.636 1.00 79.88 207 GLY A O 1
ATOM 1625 N N . GLN A 1 208 ? 1.558 -12.428 -14.150 1.00 79.06 208 GLN A N 1
ATOM 1626 C CA . GLN A 1 208 ? 1.471 -11.472 -13.044 1.00 79.06 208 GLN A CA 1
ATOM 1627 C C . GLN A 1 208 ? 2.845 -11.303 -12.385 1.00 79.06 208 GLN A C 1
ATOM 1629 O O . GLN A 1 208 ? 3.434 -12.279 -11.907 1.00 79.06 208 GLN A O 1
ATOM 1634 N N . ILE A 1 209 ? 3.345 -10.067 -12.352 1.00 81.25 209 ILE A N 1
ATOM 1635 C CA . ILE A 1 209 ? 4.627 -9.737 -11.729 1.00 81.25 209 ILE A CA 1
ATOM 1636 C C . ILE A 1 209 ? 4.415 -9.565 -10.226 1.00 81.25 209 ILE A C 1
ATOM 1638 O O . ILE A 1 209 ? 3.747 -8.637 -9.784 1.00 81.25 209 ILE A O 1
ATOM 1642 N N . VAL A 1 210 ? 5.024 -10.437 -9.423 1.00 70.06 210 VAL A N 1
ATOM 1643 C CA . VAL A 1 210 ? 4.858 -10.433 -7.955 1.00 70.06 210 VAL A CA 1
ATOM 1644 C C . VAL A 1 210 ? 6.053 -9.830 -7.224 1.00 70.06 210 VAL A C 1
ATOM 1646 O O . VAL A 1 210 ? 5.983 -9.533 -6.030 1.00 70.06 210 VAL A O 1
ATOM 1649 N N . SER A 1 211 ? 7.186 -9.676 -7.912 1.00 79.75 211 SER A N 1
ATOM 1650 C CA . SER A 1 211 ? 8.376 -9.058 -7.342 1.00 79.75 211 SER A CA 1
ATOM 1651 C C . SER A 1 211 ? 9.196 -8.333 -8.396 1.00 79.75 211 SER A C 1
ATOM 1653 O O . SER A 1 211 ? 9.348 -8.805 -9.521 1.00 79.75 211 SER A O 1
ATOM 1655 N N . VAL A 1 212 ? 9.736 -7.192 -7.985 1.00 85.81 212 VAL A N 1
ATOM 1656 C CA . VAL A 1 212 ? 10.548 -6.280 -8.775 1.00 85.81 212 VAL A CA 1
ATOM 1657 C C . VAL A 1 212 ? 11.828 -5.992 -7.998 1.00 85.81 212 VAL A C 1
ATOM 1659 O O . VAL A 1 212 ? 11.777 -5.636 -6.822 1.00 85.81 212 VAL A O 1
ATOM 1662 N N . LEU A 1 213 ? 12.982 -6.136 -8.641 1.00 82.88 213 LEU A N 1
ATOM 1663 C CA . LEU A 1 213 ? 14.281 -5.765 -8.086 1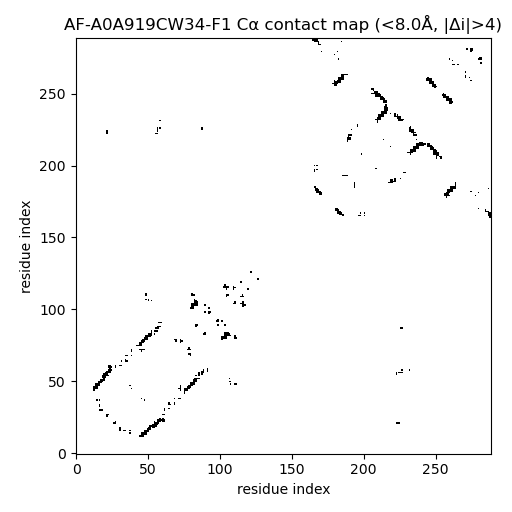.00 82.88 213 LEU A CA 1
ATOM 1664 C C . LEU A 1 213 ? 14.915 -4.700 -8.974 1.00 82.88 213 LEU A C 1
ATOM 1666 O O . LEU A 1 213 ? 15.221 -4.975 -10.130 1.00 82.88 213 LEU A O 1
ATOM 1670 N N . VAL A 1 214 ? 15.165 -3.515 -8.427 1.00 81.25 214 VAL A N 1
ATOM 1671 C CA . VAL A 1 214 ? 15.914 -2.465 -9.120 1.00 81.25 214 VAL A CA 1
ATOM 1672 C C . VAL A 1 214 ? 17.386 -2.482 -8.708 1.00 81.25 214 VAL A C 1
ATOM 1674 O O . VAL A 1 214 ? 17.732 -2.411 -7.526 1.00 81.25 214 VAL A O 1
ATOM 1677 N N . ASN A 1 215 ? 18.265 -2.570 -9.703 1.00 76.88 215 ASN A N 1
ATOM 1678 C CA . ASN A 1 215 ? 19.710 -2.470 -9.550 1.00 76.88 215 ASN A CA 1
ATOM 1679 C C . ASN A 1 215 ? 20.149 -1.083 -10.041 1.00 76.88 215 ASN A C 1
ATOM 1681 O O . ASN A 1 215 ? 20.015 -0.786 -11.228 1.00 76.88 215 ASN A O 1
ATOM 1685 N N . GLY A 1 216 ? 20.668 -0.238 -9.145 1.00 65.25 216 GLY A N 1
ATOM 1686 C CA . GLY A 1 216 ? 21.153 1.103 -9.492 1.00 65.25 216 GLY A CA 1
ATOM 1687 C C . GLY A 1 216 ? 21.107 2.088 -8.321 1.00 65.25 216 GLY A C 1
ATOM 1688 O O . GLY A 1 216 ? 20.217 2.023 -7.471 1.00 65.25 216 GLY A O 1
ATOM 1689 N N . ALA A 1 217 ? 22.071 3.012 -8.268 1.00 56.25 217 ALA A N 1
ATOM 1690 C CA . ALA A 1 217 ? 22.187 3.988 -7.179 1.00 56.25 217 ALA A CA 1
ATOM 1691 C C . ALA A 1 217 ? 21.107 5.088 -7.204 1.00 56.25 217 ALA A C 1
ATOM 1693 O O . ALA A 1 217 ? 20.881 5.712 -6.170 1.00 56.25 217 ALA A O 1
ATOM 1694 N N . GLY A 1 218 ? 20.441 5.301 -8.346 1.00 63.22 218 GLY A N 1
ATOM 1695 C CA . GLY A 1 218 ? 19.518 6.424 -8.556 1.00 63.22 218 GLY A CA 1
ATOM 1696 C C . GLY A 1 218 ? 18.114 6.266 -7.961 1.00 63.22 218 GLY A C 1
ATOM 1697 O O . GLY A 1 218 ? 17.470 7.272 -7.695 1.00 63.22 218 GLY A O 1
ATOM 1698 N N . TRP A 1 219 ? 17.637 5.038 -7.717 1.00 71.69 219 TRP A N 1
ATOM 1699 C CA . TRP A 1 219 ? 16.251 4.781 -7.289 1.00 71.69 219 TRP A CA 1
ATOM 1700 C C . TRP A 1 219 ? 15.970 5.277 -5.864 1.00 71.69 219 TRP A C 1
ATOM 1702 O O . TRP A 1 219 ? 16.494 4.716 -4.896 1.00 71.69 219 TRP A O 1
ATOM 1712 N N . ALA A 1 220 ? 15.130 6.302 -5.715 1.00 59.69 220 ALA A N 1
ATOM 1713 C CA . ALA A 1 220 ? 14.804 6.889 -4.416 1.00 59.69 220 ALA A CA 1
ATOM 1714 C C . ALA A 1 220 ? 13.814 6.014 -3.623 1.00 59.69 220 ALA A C 1
ATOM 1716 O O . ALA A 1 220 ? 12.812 5.568 -4.169 1.00 59.69 220 ALA A O 1
ATOM 1717 N N . GLY A 1 221 ? 14.118 5.775 -2.338 1.00 56.91 221 GLY A N 1
ATOM 1718 C CA . GLY A 1 221 ? 13.169 5.433 -1.262 1.00 56.91 221 GLY A CA 1
ATOM 1719 C C . GLY A 1 221 ? 11.979 4.516 -1.571 1.00 56.91 221 GLY A C 1
ATOM 1720 O O . GLY A 1 221 ? 10.885 4.800 -1.096 1.00 56.91 221 GLY A O 1
ATOM 1721 N N . ALA A 1 222 ? 12.154 3.439 -2.341 1.00 53.47 222 ALA A N 1
ATOM 1722 C CA . ALA A 1 222 ? 11.045 2.537 -2.633 1.00 53.47 222 ALA A CA 1
ATOM 1723 C C . ALA A 1 222 ? 10.616 1.770 -1.362 1.00 53.47 222 ALA A C 1
ATOM 1725 O O . ALA A 1 222 ? 11.485 1.183 -0.706 1.00 53.47 222 ALA A O 1
ATOM 1726 N N . PRO A 1 223 ? 9.312 1.720 -1.021 1.00 58.50 223 PRO A N 1
ATOM 1727 C CA . PRO A 1 223 ? 8.818 0.808 0.010 1.00 58.50 223 PRO A CA 1
ATOM 1728 C C . PRO A 1 223 ? 9.167 -0.625 -0.388 1.00 58.50 223 PRO A C 1
ATOM 1730 O O . PRO A 1 223 ? 9.255 -0.913 -1.576 1.00 58.50 223 PRO A O 1
ATOM 1733 N N . GLY A 1 224 ? 9.347 -1.552 0.552 1.00 65.06 224 GLY A N 1
ATOM 1734 C CA . GLY A 1 224 ? 9.635 -2.951 0.206 1.00 65.06 224 GLY A CA 1
ATOM 1735 C C . GLY A 1 224 ? 8.464 -3.659 -0.495 1.00 65.06 224 GLY A C 1
ATOM 1736 O O . GLY A 1 224 ? 8.641 -4.749 -1.050 1.00 65.06 224 GLY A O 1
ATOM 1737 N N . ARG A 1 225 ? 7.268 -3.053 -0.528 1.00 67.44 225 ARG A N 1
ATOM 1738 C CA . ARG A 1 225 ? 6.071 -3.542 -1.229 1.00 67.44 225 ARG A CA 1
ATOM 1739 C C . ARG A 1 225 ? 5.199 -2.404 -1.754 1.00 67.44 225 ARG A C 1
ATOM 1741 O O . ARG A 1 225 ? 5.159 -1.322 -1.181 1.00 67.44 225 ARG A O 1
ATOM 1748 N N . MET A 1 226 ? 4.452 -2.677 -2.821 1.00 68.62 226 MET A N 1
ATOM 1749 C CA . MET A 1 226 ? 3.507 -1.746 -3.443 1.00 68.62 226 MET A CA 1
ATOM 1750 C C . MET A 1 226 ? 2.262 -2.488 -3.935 1.00 68.62 226 MET A C 1
ATOM 1752 O O . MET A 1 226 ? 2.369 -3.605 -4.435 1.00 68.62 226 MET A O 1
ATOM 1756 N N . LEU A 1 227 ? 1.080 -1.875 -3.823 1.00 59.09 227 LEU A N 1
ATOM 1757 C CA . LEU A 1 227 ? -0.136 -2.376 -4.470 1.00 59.09 227 LEU A CA 1
ATOM 1758 C C . LEU A 1 227 ? -0.237 -1.770 -5.877 1.00 59.09 227 LEU A C 1
ATOM 1760 O O . LEU A 1 227 ? -0.386 -0.560 -6.019 1.00 59.09 227 LEU A O 1
ATOM 1764 N N . VAL A 1 228 ? -0.173 -2.600 -6.917 1.00 65.69 228 VAL A N 1
ATOM 1765 C CA . VAL A 1 228 ? -0.323 -2.185 -8.323 1.00 65.69 228 VAL A CA 1
ATOM 1766 C C . VAL A 1 228 ? -1.397 -3.049 -8.968 1.00 65.69 228 VAL A C 1
ATOM 1768 O O . VAL A 1 228 ? -1.385 -4.254 -8.780 1.00 65.69 228 VAL A O 1
ATOM 1771 N N . CYS A 1 229 ? -2.351 -2.483 -9.714 1.00 61.56 229 CYS A N 1
ATOM 1772 C CA . CYS A 1 229 ? -3.400 -3.270 -10.392 1.00 61.56 229 CYS A CA 1
ATOM 1773 C C . CYS A 1 229 ? -4.075 -4.323 -9.478 1.00 61.56 229 CYS A C 1
ATOM 1775 O O . CYS A 1 229 ? -4.287 -5.463 -9.890 1.00 61.56 229 CYS A O 1
ATOM 1777 N N . ASN A 1 230 ? -4.369 -3.955 -8.224 1.00 56.44 230 ASN A N 1
ATOM 1778 C CA . ASN A 1 230 ? -4.965 -4.834 -7.209 1.00 56.44 230 ASN A CA 1
ATOM 1779 C C . ASN A 1 230 ? -4.109 -6.068 -6.819 1.00 56.44 230 ASN A C 1
ATOM 1781 O O . ASN A 1 230 ? -4.643 -7.039 -6.282 1.00 56.44 230 ASN A O 1
ATOM 1785 N N . GLN A 1 231 ? -2.793 -6.032 -7.066 1.00 59.81 231 GLN A N 1
ATOM 1786 C CA . GLN A 1 231 ? -1.829 -7.070 -6.689 1.00 59.81 231 GLN A CA 1
ATOM 1787 C C . GLN A 1 231 ? -0.663 -6.490 -5.883 1.00 59.81 231 GLN A C 1
ATOM 1789 O O . GLN A 1 231 ? -0.201 -5.377 -6.139 1.00 59.81 231 GLN A O 1
ATOM 1794 N N . VAL A 1 232 ? -0.186 -7.242 -4.891 1.00 65.56 232 VAL A N 1
ATOM 1795 C CA . VAL A 1 232 ? 0.961 -6.835 -4.072 1.00 65.56 232 VAL A CA 1
ATOM 1796 C C . VAL A 1 232 ? 2.249 -7.216 -4.790 1.00 65.56 232 VAL A C 1
ATOM 1798 O O . VAL A 1 232 ? 2.535 -8.395 -4.995 1.00 65.56 232 VAL A O 1
ATOM 1801 N N . VAL A 1 233 ? 3.044 -6.209 -5.134 1.00 72.75 233 VAL A N 1
ATOM 1802 C CA . VAL A 1 233 ? 4.342 -6.346 -5.786 1.00 72.75 233 VAL A CA 1
ATOM 1803 C C . VAL A 1 233 ? 5.433 -6.078 -4.758 1.00 72.75 233 VAL A C 1
ATOM 1805 O O . VAL A 1 233 ? 5.514 -4.993 -4.184 1.00 72.75 233 VAL A O 1
ATOM 1808 N N . ARG A 1 234 ? 6.292 -7.069 -4.509 1.00 74.94 234 ARG A N 1
ATOM 1809 C CA . ARG A 1 234 ? 7.454 -6.916 -3.620 1.00 74.94 234 ARG A CA 1
ATOM 1810 C C . ARG A 1 234 ? 8.552 -6.141 -4.328 1.00 74.94 234 ARG A C 1
ATOM 1812 O O . ARG A 1 234 ? 9.085 -6.637 -5.321 1.00 74.94 234 ARG A O 1
ATOM 1819 N N . LEU A 1 235 ? 8.929 -4.989 -3.796 1.00 76.62 235 LEU A N 1
ATOM 1820 C CA . LEU A 1 235 ? 10.001 -4.167 -4.331 1.00 76.62 235 LEU A CA 1
ATOM 1821 C C . LEU A 1 235 ? 11.286 -4.430 -3.553 1.00 76.62 235 LEU A C 1
ATOM 1823 O O . LEU A 1 235 ? 11.321 -4.501 -2.327 1.00 76.62 235 LEU A O 1
ATOM 1827 N N . ARG A 1 236 ? 12.375 -4.601 -4.284 1.00 76.88 236 ARG A N 1
ATOM 1828 C CA . ARG A 1 236 ? 13.710 -4.765 -3.726 1.00 76.88 236 ARG A CA 1
ATOM 1829 C C . ARG A 1 236 ? 14.646 -3.809 -4.437 1.00 76.88 236 ARG A C 1
ATOM 1831 O O . ARG A 1 236 ? 14.488 -3.539 -5.626 1.00 76.88 236 ARG A O 1
ATOM 1838 N N . ARG A 1 237 ? 15.667 -3.351 -3.725 1.00 75.81 237 ARG A N 1
ATOM 1839 C CA . ARG A 1 237 ? 16.753 -2.552 -4.288 1.00 75.81 237 ARG A CA 1
ATOM 1840 C C . ARG A 1 237 ? 18.085 -3.151 -3.868 1.00 75.81 237 ARG A C 1
ATOM 1842 O O . ARG A 1 237 ? 18.241 -3.545 -2.714 1.00 75.81 237 ARG A O 1
ATOM 1849 N N . THR A 1 238 ? 19.055 -3.191 -4.776 1.00 68.31 238 THR A N 1
ATOM 1850 C CA . THR A 1 238 ? 20.446 -3.455 -4.386 1.00 68.31 238 THR A CA 1
ATOM 1851 C C . THR A 1 238 ? 21.134 -2.152 -3.995 1.00 68.31 238 THR A C 1
ATOM 1853 O O . THR A 1 238 ? 21.058 -1.155 -4.712 1.00 68.31 238 THR A O 1
ATOM 1856 N N . ALA A 1 239 ? 21.826 -2.158 -2.854 1.00 55.94 239 ALA A N 1
ATOM 1857 C CA . ALA A 1 239 ? 22.607 -1.007 -2.399 1.00 55.94 239 ALA A CA 1
ATOM 1858 C C . ALA A 1 239 ? 23.817 -0.730 -3.310 1.00 55.94 239 ALA A C 1
ATOM 1860 O O . ALA A 1 239 ? 24.233 0.414 -3.468 1.00 55.94 239 ALA A O 1
ATOM 1861 N N . THR A 1 240 ? 24.362 -1.769 -3.946 1.00 59.00 240 THR A N 1
ATOM 1862 C CA . THR A 1 240 ? 25.457 -1.652 -4.907 1.00 59.00 240 THR A CA 1
ATOM 1863 C C . THR A 1 240 ? 24.933 -1.275 -6.289 1.00 59.00 240 THR A C 1
ATOM 1865 O O . THR A 1 240 ? 24.048 -1.932 -6.848 1.00 59.00 240 THR A O 1
ATOM 1868 N N . ALA A 1 241 ? 25.500 -0.206 -6.853 1.00 58.28 241 ALA A N 1
ATOM 1869 C CA . ALA A 1 241 ? 25.293 0.148 -8.248 1.00 58.28 241 ALA A CA 1
ATOM 1870 C C . ALA A 1 241 ? 25.899 -0.954 -9.123 1.00 58.28 241 ALA A C 1
ATOM 1872 O O . ALA A 1 241 ? 27.101 -1.209 -9.062 1.00 58.28 241 ALA A O 1
ATOM 1873 N N . ARG A 1 242 ? 25.067 -1.619 -9.926 1.00 60.69 242 ARG A N 1
ATOM 1874 C CA . ARG A 1 242 ? 25.535 -2.552 -10.949 1.00 60.69 242 ARG A CA 1
ATOM 1875 C C . ARG A 1 242 ? 25.400 -1.870 -12.298 1.00 60.69 242 ARG A C 1
ATOM 1877 O O . ARG A 1 242 ? 24.333 -1.351 -12.607 1.00 60.69 242 ARG A O 1
ATOM 1884 N N . THR A 1 243 ? 26.476 -1.852 -13.073 1.00 59.91 243 THR A N 1
ATOM 1885 C CA . THR A 1 243 ? 26.461 -1.404 -14.464 1.00 59.91 243 THR A CA 1
ATOM 1886 C C . THR A 1 243 ? 26.385 -2.640 -15.370 1.00 59.91 243 THR A C 1
ATOM 1888 O O . THR A 1 243 ? 27.178 -3.569 -15.203 1.00 59.91 243 THR A O 1
ATOM 1891 N N . PRO A 1 244 ? 25.413 -2.715 -16.293 1.00 68.44 244 PRO A N 1
ATOM 1892 C CA . PRO A 1 244 ? 24.334 -1.753 -16.523 1.00 68.44 244 PRO A CA 1
ATOM 1893 C C . PRO A 1 244 ? 23.229 -1.807 -15.446 1.00 68.44 244 PRO A C 1
ATOM 1895 O O . PRO A 1 244 ? 22.988 -2.855 -14.834 1.00 68.44 244 PRO A O 1
ATOM 1898 N N . SER A 1 245 ? 22.542 -0.676 -15.242 1.00 81.94 245 SER A N 1
ATOM 1899 C CA . SER A 1 245 ? 21.373 -0.609 -14.353 1.00 81.94 245 SER A CA 1
ATOM 1900 C C . SER A 1 245 ? 20.254 -1.470 -14.929 1.00 81.94 245 SER A C 1
ATOM 1902 O O . SER A 1 245 ? 20.014 -1.458 -16.133 1.00 81.94 245 SER A O 1
ATOM 1904 N N . THR A 1 246 ? 19.589 -2.256 -14.089 1.00 86.06 246 THR A N 1
ATOM 1905 C CA . THR A 1 246 ? 18.575 -3.227 -14.534 1.00 86.06 246 THR A CA 1
ATOM 1906 C C . THR A 1 246 ? 17.397 -3.247 -13.580 1.00 86.06 246 THR A C 1
ATOM 1908 O O . THR A 1 246 ? 17.566 -3.051 -12.376 1.00 86.06 246 THR A O 1
ATOM 1911 N N . ILE A 1 247 ? 16.211 -3.518 -14.113 1.00 88.62 247 ILE A N 1
ATOM 1912 C CA . ILE A 1 247 ? 15.026 -3.871 -13.342 1.00 88.62 247 ILE A CA 1
ATOM 1913 C C . ILE A 1 247 ? 14.693 -5.330 -13.646 1.00 88.62 247 ILE A C 1
ATOM 1915 O O . ILE A 1 247 ? 14.563 -5.731 -14.801 1.00 88.62 247 ILE A O 1
ATOM 1919 N N . VAL A 1 248 ? 14.618 -6.142 -12.598 1.00 87.81 248 VAL A N 1
ATOM 1920 C CA . VAL A 1 248 ? 14.333 -7.573 -12.690 1.00 87.81 248 VAL A CA 1
ATOM 1921 C C . VAL A 1 248 ? 12.902 -7.801 -12.249 1.00 87.81 248 VAL A C 1
ATOM 1923 O O . VAL A 1 248 ? 12.538 -7.465 -11.123 1.00 87.81 248 VAL A O 1
ATOM 1926 N N . LEU A 1 249 ? 12.103 -8.393 -13.123 1.00 89.75 249 LEU A N 1
ATOM 1927 C CA . LEU A 1 249 ? 10.707 -8.724 -12.898 1.00 89.75 249 LEU A CA 1
ATOM 1928 C C . LEU A 1 249 ? 10.597 -10.232 -12.674 1.00 89.75 249 LEU A C 1
ATOM 1930 O O . LEU A 1 249 ? 11.169 -11.024 -13.423 1.00 89.75 249 LEU A O 1
ATOM 1934 N N . MET A 1 250 ? 9.876 -10.646 -11.636 1.00 81.81 250 MET A N 1
ATOM 1935 C CA . MET A 1 250 ? 9.644 -12.059 -11.344 1.00 81.81 250 MET A CA 1
ATOM 1936 C C . MET A 1 250 ? 8.154 -12.379 -11.368 1.00 81.81 250 MET A C 1
ATOM 1938 O O . MET A 1 250 ? 7.369 -11.802 -10.611 1.00 81.81 250 MET A O 1
ATOM 1942 N N . ALA A 1 251 ? 7.798 -13.357 -12.196 1.00 82.94 251 ALA A N 1
ATOM 1943 C CA . ALA A 1 251 ? 6.478 -13.965 -12.258 1.00 82.94 251 ALA A CA 1
ATOM 1944 C C . ALA A 1 251 ? 6.586 -15.453 -11.872 1.00 82.94 251 ALA A C 1
ATOM 1946 O O . ALA A 1 251 ? 7.371 -16.173 -12.492 1.00 82.94 251 ALA A O 1
ATOM 1947 N N . PRO A 1 252 ? 5.805 -15.971 -10.902 1.00 69.81 252 PRO A N 1
ATOM 1948 C CA . PRO A 1 252 ? 5.975 -17.340 -10.403 1.00 69.81 252 PRO A CA 1
ATOM 1949 C C . PRO A 1 252 ? 5.853 -18.419 -11.484 1.00 69.81 252 PRO A C 1
ATOM 1951 O O . PRO A 1 252 ? 6.625 -19.370 -11.493 1.00 69.81 252 PRO A O 1
ATOM 1954 N N . ALA A 1 253 ? 4.909 -18.248 -12.412 1.00 71.12 253 ALA A N 1
ATOM 1955 C CA . ALA A 1 253 ? 4.631 -19.220 -13.470 1.00 71.12 253 ALA A CA 1
ATOM 1956 C C . ALA A 1 253 ? 5.402 -18.970 -14.783 1.00 71.12 253 ALA A C 1
ATOM 1958 O O . ALA A 1 253 ? 5.387 -19.827 -15.657 1.00 71.12 253 ALA A O 1
ATOM 1959 N N . HIS A 1 254 ? 6.056 -17.812 -14.936 1.00 78.81 254 HIS A N 1
ATOM 1960 C CA . HIS A 1 254 ? 6.659 -17.382 -16.214 1.00 78.81 254 HIS A CA 1
ATOM 1961 C C . HIS A 1 254 ? 8.155 -17.048 -16.091 1.00 78.81 254 HIS A C 1
ATOM 1963 O O . HIS A 1 254 ? 8.844 -16.814 -17.090 1.00 78.81 254 HIS A O 1
ATOM 1969 N N . GLY A 1 255 ? 8.677 -17.081 -14.865 1.00 81.50 255 GLY A N 1
ATOM 1970 C CA . GLY A 1 255 ? 10.086 -16.932 -14.556 1.00 81.50 255 GLY A CA 1
ATOM 1971 C C . GLY A 1 255 ? 10.534 -15.482 -14.413 1.00 81.50 255 GLY A C 1
ATOM 1972 O O . GLY A 1 255 ? 9.760 -14.567 -14.123 1.00 81.50 255 GLY A O 1
ATOM 1973 N N . ARG A 1 256 ? 11.843 -15.308 -14.564 1.00 87.00 256 ARG A N 1
ATOM 1974 C CA . ARG A 1 256 ? 12.555 -14.038 -14.439 1.00 87.00 256 ARG A CA 1
ATOM 1975 C C . ARG A 1 256 ? 12.582 -13.315 -15.785 1.00 87.00 256 ARG A C 1
ATOM 1977 O O . ARG A 1 256 ? 12.765 -13.966 -16.812 1.00 87.00 256 ARG A O 1
ATOM 1984 N N . ARG A 1 257 ? 12.430 -11.992 -15.758 1.00 87.62 257 ARG A N 1
ATOM 1985 C CA . ARG A 1 257 ? 12.678 -11.099 -16.892 1.00 87.62 257 ARG A CA 1
ATOM 1986 C C . ARG A 1 257 ? 13.588 -9.958 -16.460 1.00 87.62 257 ARG A C 1
ATOM 1988 O O . ARG A 1 257 ? 13.331 -9.327 -15.438 1.00 87.62 257 ARG A O 1
ATOM 1995 N N . ASP A 1 258 ? 14.649 -9.706 -17.205 1.00 88.81 258 ASP A N 1
ATOM 1996 C CA . ASP A 1 258 ? 15.615 -8.644 -16.940 1.00 88.81 258 ASP A CA 1
ATOM 1997 C C . ASP A 1 258 ? 15.456 -7.537 -17.985 1.00 88.81 258 ASP A C 1
ATOM 1999 O O . ASP A 1 258 ? 15.699 -7.755 -19.170 1.00 88.81 258 ASP A O 1
ATOM 2003 N N . LEU A 1 259 ? 15.092 -6.330 -17.556 1.00 90.44 259 LEU A N 1
ATOM 2004 C CA . LEU A 1 259 ? 15.083 -5.155 -18.424 1.00 90.44 259 LEU A CA 1
ATOM 2005 C C . LEU A 1 259 ? 16.272 -4.254 -18.094 1.00 90.44 259 LEU A C 1
ATOM 2007 O O . LEU A 1 259 ? 16.551 -3.959 -16.927 1.00 90.44 259 LEU A O 1
ATOM 2011 N N . LEU A 1 260 ? 16.958 -3.783 -19.131 1.00 89.94 260 LEU A N 1
ATOM 2012 C CA . LEU A 1 260 ? 17.920 -2.692 -19.034 1.00 89.94 260 LEU A CA 1
ATOM 2013 C C . LEU A 1 260 ? 17.191 -1.412 -18.606 1.00 89.94 260 LEU A C 1
ATOM 2015 O O . LEU A 1 260 ? 16.155 -1.085 -19.171 1.00 89.94 260 LEU A O 1
ATOM 2019 N N . VAL A 1 261 ? 17.737 -0.670 -17.645 1.00 89.56 261 VAL A N 1
ATOM 2020 C CA . VAL A 1 261 ? 17.245 0.665 -17.282 1.00 89.56 261 VAL A CA 1
ATOM 2021 C C . VAL A 1 261 ? 18.113 1.704 -17.978 1.00 89.56 261 VAL A C 1
ATOM 2023 O O . VAL A 1 261 ? 19.305 1.815 -17.678 1.00 89.56 261 VAL A O 1
ATOM 2026 N N . VAL A 1 262 ? 17.512 2.479 -18.877 1.00 88.31 262 VAL A N 1
ATOM 2027 C CA . VAL A 1 262 ? 18.141 3.661 -19.474 1.00 88.31 262 VAL A CA 1
ATOM 2028 C C . VAL A 1 262 ? 17.941 4.848 -18.523 1.00 88.31 262 VAL A C 1
ATOM 2030 O O . VAL A 1 262 ? 16.802 5.101 -18.129 1.00 88.31 262 VAL A O 1
ATOM 2033 N N . PRO A 1 263 ? 19.000 5.572 -18.119 1.00 86.00 263 PRO A N 1
ATOM 2034 C CA . PRO A 1 263 ? 18.855 6.733 -17.243 1.00 86.00 263 PRO A CA 1
ATOM 2035 C C . PRO A 1 263 ? 17.872 7.774 -17.819 1.00 86.00 263 PRO A C 1
ATOM 2037 O O . PRO A 1 263 ? 17.934 8.045 -19.021 1.00 86.00 263 PRO A O 1
ATOM 2040 N N . PRO A 1 264 ? 16.978 8.373 -17.009 1.00 84.00 264 PRO A N 1
ATOM 2041 C CA . PRO A 1 264 ? 16.001 9.368 -17.466 1.00 84.00 264 PRO A CA 1
ATOM 2042 C C . PRO A 1 264 ? 16.591 10.531 -18.274 1.00 84.00 264 PRO A C 1
ATOM 2044 O O . PRO A 1 264 ? 15.932 11.090 -19.148 1.00 84.00 264 PRO A O 1
ATOM 2047 N N . GLU A 1 265 ? 17.835 10.880 -17.967 1.00 82.62 265 GLU A N 1
ATOM 2048 C CA . GLU A 1 265 ? 18.611 12.024 -18.445 1.00 82.62 265 GLU A CA 1
ATOM 2049 C C . GLU A 1 265 ? 19.482 11.665 -19.652 1.00 82.62 265 GLU A C 1
ATOM 2051 O O . GLU A 1 265 ? 20.148 12.536 -20.213 1.00 82.62 265 GLU A O 1
ATOM 2056 N N . ALA A 1 266 ? 19.523 10.382 -20.029 1.00 83.94 266 ALA A N 1
ATOM 2057 C CA . ALA A 1 266 ? 20.2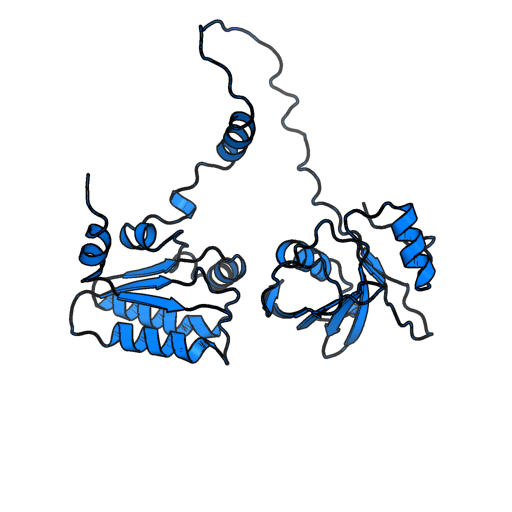65 9.926 -21.191 1.00 83.94 266 ALA A CA 1
ATOM 2058 C C . ALA A 1 266 ? 19.763 10.635 -22.458 1.00 83.94 266 ALA A C 1
ATOM 2060 O O . ALA A 1 266 ? 18.598 11.000 -22.576 1.00 83.94 266 ALA A O 1
ATOM 2061 N N . THR A 1 267 ? 20.643 10.830 -23.433 1.00 84.75 267 THR A N 1
ATOM 2062 C CA . THR A 1 267 ? 20.221 11.197 -24.790 1.00 84.75 267 THR A CA 1
ATOM 2063 C C . THR A 1 267 ? 19.792 9.941 -25.549 1.00 84.75 267 THR A C 1
ATOM 2065 O O . THR A 1 267 ? 20.175 8.835 -25.169 1.00 84.75 267 THR A O 1
ATOM 2068 N N . GLU A 1 268 ? 19.047 10.086 -26.648 1.00 80.50 268 GLU A N 1
ATOM 2069 C CA . GLU A 1 268 ? 18.675 8.945 -27.508 1.00 80.50 268 GLU A CA 1
ATOM 2070 C C . GLU A 1 268 ? 19.912 8.168 -27.980 1.00 80.50 268 GLU A C 1
ATOM 2072 O O . GLU A 1 268 ? 19.983 6.956 -27.817 1.00 80.50 268 GLU A O 1
ATOM 2077 N N . GLN A 1 269 ? 20.962 8.874 -28.407 1.00 80.56 269 GLN A N 1
ATOM 2078 C CA . GLN A 1 269 ? 22.229 8.255 -28.804 1.00 80.56 269 GLN A CA 1
ATOM 2079 C C . GLN A 1 269 ? 22.900 7.463 -27.664 1.00 80.56 269 GLN A C 1
ATOM 2081 O O . GLN A 1 269 ? 23.494 6.404 -27.894 1.00 80.56 269 GLN A O 1
ATOM 2086 N N . ALA A 1 270 ? 22.826 7.959 -26.423 1.00 83.19 270 ALA A N 1
ATOM 2087 C CA . ALA A 1 270 ? 23.342 7.242 -25.260 1.00 83.19 270 ALA A CA 1
ATOM 2088 C C . ALA A 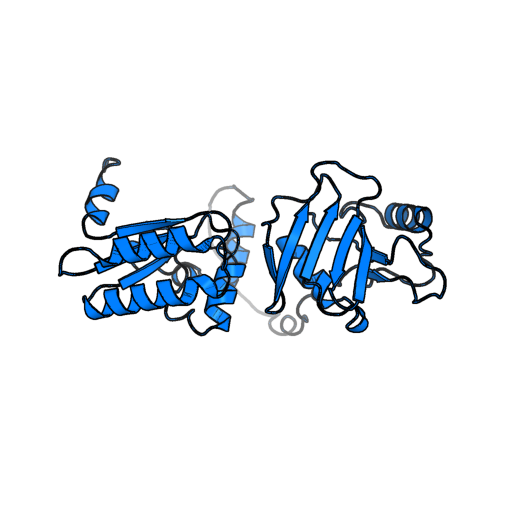1 270 ? 22.475 6.016 -24.924 1.00 83.19 270 ALA A C 1
ATOM 2090 O O . ALA A 1 270 ? 23.019 4.967 -24.574 1.00 83.19 270 ALA A O 1
ATOM 2091 N N . ALA A 1 271 ? 21.151 6.122 -25.074 1.00 82.06 271 ALA A N 1
ATOM 2092 C CA . ALA A 1 271 ? 20.222 5.006 -24.925 1.00 82.06 271 ALA A CA 1
ATOM 2093 C C . ALA A 1 271 ? 20.507 3.897 -25.952 1.00 82.06 271 ALA A C 1
ATOM 2095 O O . ALA A 1 271 ? 20.672 2.740 -25.564 1.00 82.06 271 ALA A O 1
ATOM 2096 N N . ASP A 1 272 ? 20.680 4.256 -27.226 1.00 82.88 272 ASP A N 1
ATOM 2097 C CA . ASP A 1 272 ? 21.013 3.326 -28.313 1.00 82.88 272 ASP A CA 1
ATOM 2098 C C . ASP A 1 272 ? 22.352 2.627 -28.076 1.00 82.88 272 ASP A C 1
ATOM 2100 O O . ASP A 1 272 ? 22.481 1.415 -28.275 1.00 82.88 272 ASP A O 1
ATOM 2104 N N . SER A 1 273 ? 23.345 3.376 -27.590 1.00 84.06 273 SER A N 1
ATOM 2105 C CA . SER A 1 273 ? 24.658 2.830 -27.235 1.00 84.06 273 SER A CA 1
ATOM 2106 C C . SER A 1 273 ? 24.553 1.813 -26.093 1.00 84.06 273 SER A C 1
ATOM 2108 O O . SER A 1 273 ? 25.157 0.740 -26.158 1.00 84.06 273 SER A O 1
ATOM 2110 N N . LEU A 1 274 ? 23.754 2.111 -25.060 1.00 85.19 274 LEU A N 1
ATOM 2111 C CA . LEU A 1 274 ? 23.514 1.207 -23.930 1.00 85.19 274 LEU A CA 1
ATOM 2112 C C . LEU A 1 274 ? 22.752 -0.056 -24.350 1.00 85.19 274 LEU A C 1
ATOM 2114 O O . LEU A 1 274 ? 23.098 -1.150 -23.905 1.00 85.19 274 LEU A O 1
ATOM 2118 N N . MET A 1 275 ? 21.742 0.081 -25.211 1.00 82.69 275 MET A N 1
ATOM 2119 C CA . MET A 1 275 ? 20.974 -1.042 -25.754 1.00 82.69 275 MET A CA 1
ATOM 2120 C C . MET A 1 275 ? 21.844 -1.948 -26.632 1.00 82.69 275 MET A C 1
ATOM 2122 O O . MET A 1 275 ? 21.857 -3.167 -26.440 1.00 82.69 275 MET A O 1
ATOM 2126 N N . SER A 1 276 ? 22.653 -1.358 -27.513 1.00 83.88 276 SER A N 1
ATOM 2127 C CA . SER A 1 276 ? 23.584 -2.094 -28.374 1.00 83.88 276 SER A CA 1
ATOM 2128 C C . SER A 1 276 ? 24.619 -2.874 -27.559 1.00 83.88 276 SER A C 1
ATOM 2130 O O . SER A 1 276 ? 24.902 -4.033 -27.862 1.00 83.88 276 SER A O 1
ATOM 2132 N N . ALA A 1 277 ? 25.128 -2.291 -26.465 1.00 83.94 277 ALA A N 1
ATOM 2133 C CA . ALA A 1 277 ? 26.099 -2.940 -25.581 1.00 83.94 277 ALA A CA 1
ATOM 2134 C C . ALA A 1 277 ? 25.568 -4.214 -24.894 1.00 83.94 277 ALA A C 1
ATOM 2136 O O . ALA A 1 277 ? 26.359 -5.064 -24.483 1.00 83.94 277 ALA A O 1
ATOM 2137 N N . VAL A 1 278 ? 24.245 -4.370 -24.773 1.00 80.88 278 VAL A N 1
ATOM 2138 C CA . VAL A 1 278 ? 23.602 -5.578 -24.224 1.00 80.88 278 VAL A CA 1
ATOM 2139 C C . VAL A 1 278 ? 22.969 -6.468 -25.302 1.00 80.88 278 VAL A C 1
ATOM 2141 O O . VAL A 1 278 ? 22.248 -7.410 -24.975 1.00 80.88 278 VAL A O 1
ATOM 2144 N N . GLY A 1 279 ? 23.257 -6.199 -26.581 1.00 78.19 279 GLY A N 1
ATOM 2145 C CA . GLY A 1 279 ? 22.774 -6.990 -27.713 1.00 78.19 279 GLY A CA 1
ATOM 2146 C C . GLY A 1 279 ? 21.306 -6.748 -28.075 1.00 78.19 279 GLY A C 1
ATOM 2147 O O . GLY A 1 279 ? 20.685 -7.613 -28.693 1.00 78.19 279 GLY A O 1
ATOM 2148 N N . LEU A 1 280 ? 20.736 -5.602 -27.686 1.00 78.81 280 LEU A N 1
ATOM 2149 C CA . LEU A 1 280 ? 19.427 -5.149 -28.157 1.00 78.81 280 LEU A CA 1
ATOM 2150 C C . LEU A 1 280 ? 19.639 -4.270 -29.398 1.00 78.81 280 LEU A C 1
ATOM 2152 O O . LEU A 1 280 ? 20.325 -3.255 -29.324 1.00 78.81 280 LEU A O 1
ATOM 2156 N N . THR A 1 281 ? 19.067 -4.654 -30.539 1.00 67.38 281 THR A N 1
ATOM 2157 C CA . THR A 1 281 ? 19.142 -3.878 -31.788 1.00 67.38 281 THR A CA 1
ATOM 2158 C C . THR A 1 281 ? 18.028 -2.824 -31.843 1.00 67.38 281 THR A C 1
ATOM 2160 O O . THR A 1 281 ? 16.861 -3.222 -31.896 1.00 67.38 281 THR A O 1
ATOM 2163 N N . PRO A 1 282 ? 18.345 -1.513 -31.884 1.00 54.97 282 PRO A N 1
ATOM 2164 C CA . PRO A 1 282 ? 17.344 -0.437 -31.911 1.00 54.97 282 PRO A CA 1
ATOM 2165 C C . PRO A 1 282 ? 16.477 -0.431 -33.181 1.00 54.97 282 PRO A C 1
ATOM 2167 O O . PRO A 1 282 ? 15.351 0.058 -33.167 1.00 54.97 282 PRO A O 1
ATOM 2170 N N . GLU A 1 283 ? 16.962 -1.033 -34.276 1.00 50.81 283 GLU A N 1
ATOM 2171 C CA . GLU A 1 283 ? 16.272 -1.065 -35.577 1.00 50.81 283 GLU A CA 1
ATOM 2172 C C . GLU A 1 283 ? 14.911 -1.790 -35.569 1.00 50.81 283 GLU A C 1
ATOM 2174 O O . GLU A 1 283 ? 14.179 -1.723 -36.552 1.00 50.81 283 GLU A O 1
ATOM 2179 N N . GLN A 1 284 ? 14.549 -2.480 -34.481 1.00 46.62 284 GLN A N 1
ATOM 2180 C CA . GLN A 1 284 ? 13.327 -3.292 -34.386 1.00 46.62 284 GLN A CA 1
ATOM 2181 C C . GLN A 1 284 ? 12.322 -2.785 -33.339 1.00 46.62 284 GLN A C 1
ATOM 2183 O O . GLN A 1 284 ? 11.296 -3.421 -33.104 1.00 46.62 284 GLN A O 1
ATOM 2188 N N . GLY A 1 285 ? 12.571 -1.628 -32.718 1.00 46.19 285 GLY A N 1
ATOM 2189 C CA . GLY A 1 285 ? 11.601 -1.016 -31.818 1.00 46.19 285 GLY A CA 1
ATOM 2190 C C . GLY A 1 285 ? 12.079 0.323 -31.289 1.00 46.19 285 GLY A C 1
ATOM 2191 O O . GLY A 1 285 ? 13.068 0.416 -30.572 1.00 46.19 285 GLY A O 1
ATOM 2192 N N . HIS A 1 286 ? 11.333 1.365 -31.634 1.00 48.78 286 HIS A N 1
ATOM 2193 C CA . HIS A 1 286 ? 11.480 2.662 -30.996 1.00 48.78 286 HIS A CA 1
ATOM 2194 C C . HIS A 1 286 ? 10.848 2.615 -29.607 1.00 48.78 286 HIS A C 1
ATOM 2196 O O . HIS A 1 286 ? 9.829 1.950 -29.398 1.00 48.78 286 HIS A O 1
ATOM 2202 N N . PHE A 1 287 ? 11.406 3.378 -28.669 1.00 50.38 287 PHE A N 1
ATOM 2203 C CA . PHE A 1 287 ? 10.663 3.761 -27.478 1.00 50.38 287 PHE A CA 1
ATOM 2204 C C . PHE A 1 287 ? 9.397 4.491 -27.940 1.00 50.38 287 PHE A C 1
ATOM 2206 O O . PHE A 1 287 ? 9.488 5.607 -28.452 1.00 50.38 287 PHE A O 1
ATOM 2213 N N . ALA A 1 288 ? 8.234 3.845 -27.816 1.00 42.12 288 ALA A N 1
ATOM 2214 C CA . ALA A 1 288 ? 6.960 4.456 -28.182 1.00 42.12 288 ALA A CA 1
ATOM 2215 C C . ALA A 1 288 ? 6.843 5.821 -27.479 1.00 42.12 288 ALA A C 1
ATOM 2217 O O . ALA A 1 288 ? 6.877 5.894 -26.247 1.00 42.12 288 ALA A O 1
ATOM 2218 N N . SER A 1 289 ? 6.808 6.894 -28.273 1.00 39.44 289 SER A N 1
ATOM 2219 C CA . SER A 1 289 ? 6.765 8.290 -27.817 1.00 39.44 289 SER A CA 1
ATOM 2220 C C . SER A 1 289 ? 5.403 8.899 -28.018 1.00 39.44 289 SER A C 1
ATOM 2222 O O . SER A 1 289 ? 4.791 8.600 -29.067 1.00 39.44 289 SER A O 1
#

Solvent-accessible surface area (backbone atoms only — not comparable to full-atom values): 17154 Å² total; per-residue (Å²): 131,90,63,99,63,63,67,66,67,71,37,75,70,37,48,74,46,75,52,60,45,58,32,36,87,86,53,32,61,65,56,46,48,49,51,50,60,65,63,68,54,77,94,57,68,34,35,37,39,39,36,36,67,58,29,61,31,50,51,77,64,52,50,62,52,53,50,50,48,38,52,55,11,49,77,29,78,34,43,52,37,36,23,40,80,45,66,43,50,52,49,51,28,53,78,69,69,36,33,88,72,53,50,42,7,80,37,70,65,34,42,74,77,66,46,38,45,77,78,73,52,75,62,80,74,56,62,60,52,54,70,63,56,76,78,61,93,76,85,92,81,87,86,87,85,86,87,79,85,92,85,91,77,79,80,86,73,71,73,76,79,73,77,82,54,66,32,50,35,69,57,77,95,62,97,64,92,67,88,53,50,26,38,35,43,45,87,58,49,45,52,80,77,45,46,57,58,52,64,68,71,51,62,74,88,54,53,69,64,44,32,38,37,40,32,33,75,71,62,50,88,66,47,62,38,45,68,46,97,94,39,70,26,36,37,45,71,42,87,61,65,43,88,76,31,30,40,35,40,34,11,94,93,61,43,76,43,34,27,37,46,40,62,58,83,54,51,71,70,54,42,49,53,56,36,47,76,70,74,44,69,61,94,80,49,66,58,47,113

pLDDT: mean 71.89, std 19.45, range [28.86, 96.44]

Radius of gyration: 25.09 Å; Cα contacts (8 Å, |Δi|>4): 424; chains: 1; bounding box: 48×70×66 Å

InterPro domains:
  IPR002645 STAS domain [PF01740] (13-111)
  IPR002645 STAS domain [PS50801] (16-115)
  IPR036513 STAS domain superfamily [G3DSA:3.30.750.24] (10-116)
  IPR036513 STAS domain superfamily [SSF52091] (10-113)
  IPR046036 Protein of unknown function DUF5994 [PF19457] (167-277)

Foldseek 3Di:
DDDPCPVVVLCPQEAEAEDAAEADPVPVVSVLVSLVVLLPDDQAARHYEYECQRYQAHAPNCVVSVVVSQVSNVVRVHGYEYEYDHPRVCCRCVVVVNCVRHAHDPDVVCSSVVNGPVNPDDPPVVVVVVVVPVPDDDDDDDDDDDDDDDDPDDPPPDDDPPDPAWQWFADPDDPDDAPAGTAGEFLALACQVGVLNVQVPDDCLQPDFQEKEWAACRRPDRRQWGQHPNHIYGYHYDNDHDPQIWMWTQDPVRGIHIYGYDYNPDDPVRVCVSCVVRPHHCVPDGRPD

Sequence (289 aa):
MPTLNDTSALFEECRIVRTYGELDTQSAAPLVRALTEARAAPPGRLFLIVDLSEVTFSDSSVLSALCEAWSDCRARRGWVRIVYDSHTTDLLFRHTGLLGRFPAYANAQDAWEGRTADAALPPPRERIARRRGALSGQGPHAAPNHPTGHLMSDQLRRPPPAPPLLRLYLAPENTVPRRIDGAWWPRTFDLLAELPSLLYGLPRAWGQIVSVLVNGAGWAGAPGRMLVCNQVVRLRRTATARTPSTIVLMAPAHGRRDLLVVPPEATEQAADSLMSAVGLTPEQGHFAS